Protein AF-A0A2V5NQI2-F1 (afdb_monomer_lite)

Radius of gyration: 38.31 Å; chains: 1; bounding box: 82×38×128 Å

pLDDT: mean 91.46, std 10.74, range [43.91, 98.38]

Sequence (220 aa):
MGDFNTAIGDEAGNTITTGTNNICIGTSAGSGIVDGADIIAIGSAATGVFANVGPTTFIGGINEPTGDPGSTVAVLIDSNNNLGTSVSSRRFKHDIKPMDKSSGALLSLKPVSFKYNHDVKGSTQYGLVAEEVAQVDPHLVVYRDGQPFTVKYDQVNVMLLNEFLKEHKKVEEQQASISQLKGEMQTMVAQLKEQAAQIQKVSAKIQVNKHAPQVVVNKP

Foldseek 3Di:
DAEQEAAAEDCFCVQADHEHNEYAAYHCWLCQEHHAYCDYTHNHNCHDPCSRPPPYYHHPCPPPDDDDPVDDFDWDADLVRDTDGDDDDPVVDDPDDDCPCVLVLLVVFDKDWAFDPPPPVRDIDIDGDQVSSCVSPVVQFDDDPNHGDDGVVVVNVVSVVSVVVVVVVVVVVVVVVVVVVVVVVVVVVVVVVVVVVVVVVVVVVVVVVVPDDPPDDDDD

Secondary structure (DSSP, 8-state):
--TT-EEESTTTTTT-SS-BS-EEESTTTTTT-SS-BSEEEESS---STTTT-SSEEEETTSSSSPP-TTT---EEE-TTS-EEE---SGGG--S----GGGGGGGGG---EEE--TT-TT---EEE--HHHHHHH-GGGEEEETTEEEEE-HHHHHHHHHHHHHHHHHHHHHHHHHHHHHHHHHHHHHHHHHHHHHHHHHHHHHHHHHHHS--------

Structure (mmCIF, N/CA/C/O backbone):
data_AF-A0A2V5NQI2-F1
#
_entry.id   AF-A0A2V5NQI2-F1
#
loop_
_atom_site.group_PDB
_atom_site.id
_atom_site.type_symbol
_atom_site.label_atom_id
_atom_site.label_alt_id
_atom_site.label_comp_id
_atom_site.label_asym_id
_atom_site.label_entity_id
_atom_site.label_seq_id
_atom_site.pdbx_PDB_ins_code
_atom_site.Cartn_x
_atom_site.Cartn_y
_atom_site.Cartn_z
_atom_site.occupancy
_atom_site.B_iso_or_equiv
_atom_site.auth_seq_id
_atom_site.auth_comp_id
_atom_site.auth_asym_id
_atom_site.auth_atom_id
_atom_site.pdbx_PDB_model_num
ATOM 1 N N . MET A 1 1 ? 27.685 -0.395 -30.005 1.00 61.94 1 MET A N 1
ATOM 2 C CA . MET A 1 1 ? 26.234 -0.297 -29.802 1.00 61.94 1 MET A CA 1
ATOM 3 C C . MET A 1 1 ? 25.718 -1.712 -29.899 1.00 61.94 1 MET A C 1
ATOM 5 O O . MET A 1 1 ? 26.000 -2.351 -30.907 1.00 61.94 1 MET A O 1
ATOM 9 N N . GLY A 1 2 ? 25.115 -2.233 -28.830 1.00 75.94 2 GLY A N 1
ATOM 10 C CA . GLY A 1 2 ? 24.524 -3.568 -28.858 1.00 75.94 2 GLY A CA 1
ATOM 11 C C . GLY A 1 2 ? 23.303 -3.617 -29.777 1.00 75.94 2 GLY A C 1
ATOM 12 O O . GLY A 1 2 ? 22.912 -2.610 -30.379 1.00 75.94 2 GLY A O 1
ATOM 13 N N . ASP A 1 3 ? 22.706 -4.794 -29.892 1.00 89.50 3 ASP A N 1
ATOM 14 C CA . ASP A 1 3 ? 21.659 -5.058 -30.874 1.00 89.50 3 ASP A CA 1
ATOM 15 C C . ASP A 1 3 ? 20.271 -4.569 -30.419 1.00 89.50 3 ASP A C 1
ATOM 17 O O . ASP A 1 3 ? 19.979 -4.447 -29.228 1.00 89.50 3 ASP A O 1
ATOM 21 N N . PHE A 1 4 ? 19.398 -4.299 -31.395 1.00 94.81 4 PHE A N 1
ATOM 22 C CA . PHE A 1 4 ? 17.968 -4.001 -31.199 1.00 94.81 4 PHE A CA 1
ATOM 23 C C . PHE A 1 4 ? 17.638 -2.756 -30.356 1.00 94.81 4 PHE A C 1
ATOM 25 O O . PHE A 1 4 ? 16.537 -2.632 -29.824 1.00 94.81 4 PHE A O 1
ATOM 32 N N . ASN A 1 5 ? 18.557 -1.797 -30.267 1.00 96.00 5 ASN A N 1
ATOM 33 C CA . ASN A 1 5 ? 18.284 -0.512 -29.631 1.00 96.00 5 ASN A CA 1
ATOM 34 C C . ASN A 1 5 ? 17.573 0.447 -30.600 1.00 96.00 5 ASN A C 1
ATOM 36 O O . ASN A 1 5 ? 17.954 0.572 -31.764 1.00 96.00 5 ASN A O 1
ATOM 40 N N . THR A 1 6 ? 16.577 1.175 -30.104 1.00 97.31 6 THR A N 1
ATOM 41 C CA . THR A 1 6 ? 15.934 2.292 -30.804 1.00 97.31 6 THR A CA 1
ATOM 42 C C . THR A 1 6 ? 16.406 3.595 -30.179 1.00 97.31 6 THR A C 1
ATOM 44 O O . THR A 1 6 ? 16.157 3.824 -29.001 1.00 97.31 6 THR A O 1
ATOM 47 N N . ALA A 1 7 ? 17.060 4.460 -30.953 1.00 96.81 7 ALA A N 1
ATOM 48 C CA . ALA A 1 7 ? 17.537 5.761 -30.489 1.00 96.81 7 ALA A CA 1
ATOM 49 C C . ALA A 1 7 ? 17.062 6.876 -31.428 1.00 96.81 7 ALA A C 1
ATOM 51 O O . ALA A 1 7 ? 17.359 6.857 -32.622 1.00 96.81 7 ALA A O 1
ATOM 52 N N . ILE A 1 8 ? 16.299 7.833 -30.897 1.00 97.81 8 ILE A N 1
ATOM 53 C CA . ILE A 1 8 ? 15.709 8.940 -31.656 1.00 97.81 8 ILE A CA 1
ATOM 54 C C . ILE A 1 8 ? 15.942 10.247 -30.897 1.00 97.81 8 ILE A C 1
ATOM 56 O O . ILE A 1 8 ? 15.324 10.480 -29.863 1.00 97.81 8 ILE A O 1
ATOM 60 N N . GLY A 1 9 ? 16.788 11.122 -31.436 1.00 97.25 9 GLY A N 1
ATOM 61 C CA . GLY A 1 9 ? 17.126 12.419 -30.845 1.00 97.25 9 GLY A CA 1
ATOM 62 C C . GLY A 1 9 ? 18.622 12.701 -30.922 1.00 97.25 9 GLY A C 1
ATOM 63 O O . GLY A 1 9 ? 19.416 11.797 -31.176 1.00 97.25 9 GLY A O 1
ATOM 64 N N . ASP A 1 10 ? 19.001 13.960 -30.712 1.00 96.88 10 ASP A N 1
ATOM 65 C CA . ASP A 1 10 ? 20.412 14.332 -30.590 1.00 96.88 10 ASP A CA 1
ATOM 66 C C . ASP A 1 10 ? 21.028 13.623 -29.376 1.00 96.88 10 ASP A C 1
ATOM 68 O O . ASP A 1 10 ? 20.425 13.613 -28.304 1.00 96.88 10 ASP A O 1
ATOM 72 N N . GLU A 1 11 ? 22.175 12.970 -29.560 1.00 95.81 11 GLU A N 1
ATOM 73 C CA . GLU A 1 11 ? 22.870 12.168 -28.535 1.00 95.81 11 GLU A CA 1
ATOM 74 C C . GLU A 1 11 ? 22.064 11.025 -27.874 1.00 95.81 11 GLU A C 1
ATOM 76 O O . GLU A 1 11 ? 22.519 10.439 -26.890 1.00 95.81 11 GLU A O 1
ATOM 81 N N . ALA A 1 12 ? 20.888 10.655 -28.391 1.00 97.50 12 ALA A N 1
ATOM 82 C CA . ALA A 1 12 ? 20.087 9.579 -27.805 1.00 97.50 12 ALA A CA 1
ATOM 83 C C . ALA A 1 12 ? 20.846 8.237 -27.841 1.00 97.50 12 ALA A C 1
ATOM 85 O O . ALA A 1 12 ? 21.322 7.808 -28.892 1.00 97.50 12 ALA A O 1
ATOM 86 N N . GLY A 1 13 ? 20.955 7.565 -26.691 1.00 94.75 13 GLY A N 1
ATOM 87 C CA . GLY A 1 13 ? 21.607 6.257 -26.553 1.00 94.75 13 GLY A CA 1
ATOM 88 C C . GLY A 1 13 ? 23.093 6.217 -26.936 1.00 94.75 13 GLY A C 1
ATOM 89 O O . GLY A 1 13 ? 23.627 5.128 -27.147 1.00 94.75 13 GLY A O 1
ATOM 90 N N . ASN A 1 14 ? 23.773 7.365 -27.035 1.00 94.69 14 ASN A N 1
ATOM 91 C CA . ASN A 1 14 ? 25.164 7.458 -27.497 1.00 94.69 14 ASN A CA 1
ATOM 92 C C . ASN A 1 14 ? 26.176 6.702 -26.612 1.00 94.69 14 ASN A C 1
ATOM 94 O O . ASN A 1 14 ? 27.251 6.332 -27.084 1.00 94.69 14 ASN A O 1
ATOM 98 N N . THR A 1 15 ? 25.832 6.446 -25.351 1.00 95.12 15 THR A N 1
ATOM 99 C CA . THR A 1 15 ? 26.645 5.708 -24.377 1.00 95.12 15 THR A CA 1
ATOM 100 C C . THR A 1 15 ? 26.439 4.195 -24.411 1.00 95.12 15 THR A C 1
ATOM 102 O O . THR A 1 15 ? 27.210 3.470 -23.780 1.00 95.12 15 THR A O 1
ATOM 105 N N . ILE A 1 16 ? 25.443 3.691 -25.148 1.00 95.25 16 ILE A N 1
ATOM 106 C CA . ILE A 1 16 ? 25.132 2.260 -25.187 1.00 95.25 16 ILE A CA 1
ATOM 107 C C . ILE A 1 16 ? 26.230 1.521 -25.958 1.00 95.25 16 ILE A C 1
ATOM 109 O O . ILE A 1 16 ? 26.352 1.606 -27.186 1.00 95.25 16 ILE A O 1
ATOM 113 N N . THR A 1 17 ? 27.029 0.741 -25.234 1.00 93.94 17 THR A N 1
ATOM 114 C CA . THR A 1 17 ? 28.143 -0.024 -25.806 1.00 93.94 17 THR A CA 1
ATOM 115 C C . THR A 1 17 ? 27.708 -1.443 -26.144 1.00 93.94 17 THR A C 1
ATOM 117 O O . THR A 1 17 ? 27.745 -1.804 -27.325 1.00 93.94 17 THR A O 1
ATOM 120 N N . THR A 1 18 ? 27.234 -2.190 -25.143 1.00 93.94 18 THR A N 1
ATOM 121 C CA . THR A 1 18 ? 26.804 -3.597 -25.234 1.00 93.94 18 THR A CA 1
ATOM 122 C C . THR A 1 18 ? 25.334 -3.818 -24.879 1.00 93.94 18 THR A C 1
ATOM 124 O O . THR A 1 18 ? 24.840 -4.923 -25.078 1.00 93.94 18 THR A O 1
ATOM 127 N N . GLY A 1 19 ? 24.634 -2.797 -24.371 1.00 93.88 19 GLY A N 1
ATOM 128 C CA . GLY A 1 19 ? 23.217 -2.895 -24.017 1.00 93.88 19 GLY A CA 1
ATOM 129 C C . GLY A 1 19 ? 22.321 -3.246 -25.208 1.00 93.88 19 GLY A C 1
ATOM 130 O O . GLY A 1 19 ? 22.653 -2.921 -26.351 1.00 93.88 19 GLY A O 1
ATOM 131 N N . THR A 1 20 ? 21.188 -3.901 -24.952 1.00 96.06 20 THR A N 1
ATOM 132 C CA . THR A 1 20 ? 20.281 -4.420 -25.996 1.00 96.06 20 THR A CA 1
ATOM 133 C C . THR A 1 20 ? 18.820 -4.072 -25.722 1.00 96.06 20 THR A C 1
ATOM 135 O O . THR A 1 20 ? 18.446 -3.830 -24.579 1.00 96.06 20 THR A O 1
ATOM 138 N N . ASN A 1 21 ? 17.978 -4.043 -26.760 1.00 96.88 21 ASN A N 1
ATOM 139 C CA . ASN A 1 21 ? 16.529 -3.790 -26.642 1.00 96.88 21 ASN A CA 1
ATOM 140 C C . ASN A 1 21 ? 16.139 -2.475 -25.930 1.00 96.88 21 ASN A C 1
ATOM 142 O O . ASN A 1 21 ? 15.031 -2.356 -25.404 1.00 96.88 21 ASN A O 1
ATOM 146 N N . ASN A 1 22 ? 17.021 -1.475 -25.883 1.00 97.62 22 ASN A N 1
ATOM 147 C CA . ASN A 1 22 ? 16.709 -0.209 -25.224 1.00 97.62 22 ASN A CA 1
ATOM 148 C C . ASN A 1 22 ? 15.954 0.733 -26.168 1.00 97.62 22 ASN A C 1
ATOM 150 O O . ASN A 1 22 ? 16.205 0.759 -27.374 1.00 97.62 22 ASN A O 1
ATOM 154 N N . ILE A 1 23 ? 15.059 1.550 -25.619 1.00 98.06 23 ILE A N 1
ATOM 155 C CA . ILE A 1 23 ? 14.313 2.574 -26.355 1.00 98.06 23 ILE A CA 1
ATOM 156 C C . ILE A 1 23 ? 14.664 3.941 -25.771 1.00 98.06 23 ILE A C 1
ATOM 158 O O . ILE A 1 23 ? 14.229 4.269 -24.675 1.00 98.06 23 ILE A O 1
ATOM 162 N N . CYS A 1 24 ? 15.409 4.753 -26.514 1.00 97.94 24 CYS A N 1
ATOM 163 C CA . CYS A 1 24 ? 15.855 6.091 -26.134 1.00 97.94 24 CYS A CA 1
ATOM 164 C C . CYS A 1 24 ? 15.221 7.139 -27.057 1.00 97.94 24 CYS A C 1
ATOM 166 O O . CYS A 1 24 ? 15.530 7.183 -28.247 1.00 97.94 24 CYS A O 1
ATOM 168 N N . ILE A 1 25 ? 14.339 7.991 -26.535 1.00 98.25 25 ILE A N 1
ATOM 169 C CA . ILE A 1 25 ? 13.618 9.002 -27.326 1.00 98.25 25 ILE A CA 1
ATOM 170 C C . ILE A 1 25 ? 13.770 10.381 -26.678 1.00 98.25 25 ILE A C 1
ATOM 172 O O . ILE A 1 25 ? 13.309 10.589 -25.561 1.00 98.25 25 ILE A O 1
ATOM 176 N N . GLY A 1 26 ? 14.367 11.337 -27.390 1.00 97.75 26 GLY A N 1
ATOM 177 C CA . GLY A 1 26 ? 14.619 12.714 -26.950 1.00 97.75 26 GLY A CA 1
ATOM 178 C C . GLY A 1 26 ? 16.108 13.073 -26.898 1.00 97.75 26 GLY A C 1
ATOM 179 O O . GLY A 1 26 ? 16.971 12.204 -27.010 1.00 97.75 26 GLY A O 1
ATOM 180 N N . THR A 1 27 ? 16.413 14.362 -26.725 1.00 96.62 27 THR A N 1
ATOM 181 C CA . THR A 1 27 ? 17.797 14.854 -26.592 1.00 96.62 27 THR A CA 1
ATOM 182 C C . THR A 1 27 ? 18.485 14.228 -25.380 1.00 96.62 27 THR A C 1
ATOM 184 O O . THR A 1 27 ? 17.944 14.265 -24.274 1.00 96.62 27 THR A O 1
ATOM 187 N N . SER A 1 28 ? 19.657 13.631 -25.607 1.00 96.38 28 SER A N 1
ATOM 188 C CA . SER A 1 28 ? 20.481 12.917 -24.622 1.00 96.38 28 SER A CA 1
ATOM 189 C C . SER A 1 28 ? 19.733 11.810 -23.858 1.00 96.38 28 SER A C 1
ATOM 191 O O . SER A 1 28 ? 20.146 11.412 -22.761 1.00 96.38 28 SER A O 1
ATOM 193 N N . ALA A 1 29 ? 18.621 11.304 -24.412 1.00 97.62 29 ALA A N 1
ATOM 194 C CA . ALA A 1 29 ? 17.827 10.266 -23.770 1.00 97.62 29 ALA A CA 1
ATOM 195 C C . ALA A 1 29 ? 18.634 8.967 -23.655 1.00 97.62 29 ALA A C 1
ATOM 197 O O . ALA A 1 29 ? 19.275 8.537 -24.613 1.00 97.62 29 ALA A O 1
ATOM 198 N N . GLY A 1 30 ? 18.610 8.344 -22.477 1.00 96.56 30 GLY A N 1
ATOM 199 C CA . GLY A 1 30 ? 19.357 7.114 -22.212 1.00 96.56 30 GLY A CA 1
ATOM 200 C C . GLY A 1 30 ? 20.883 7.259 -22.152 1.00 96.56 30 GLY A C 1
ATOM 201 O O . GLY A 1 30 ? 21.570 6.246 -22.220 1.00 96.56 30 GLY A O 1
ATOM 202 N N . SER A 1 31 ? 21.428 8.472 -22.005 1.00 96.00 31 SER A N 1
ATOM 203 C CA . SER A 1 31 ? 22.880 8.714 -21.853 1.00 96.00 31 SER A CA 1
ATOM 204 C C . SER A 1 31 ? 23.499 8.137 -20.565 1.00 96.00 31 SER A C 1
ATOM 206 O O . SER A 1 31 ? 24.717 8.115 -20.408 1.00 96.00 31 SER A O 1
ATOM 208 N N . GLY A 1 32 ? 22.686 7.665 -19.617 1.00 95.19 32 GLY A N 1
ATOM 209 C CA . GLY A 1 32 ? 23.133 6.891 -18.455 1.00 95.19 32 GLY A CA 1
ATOM 210 C C . GLY A 1 32 ? 23.242 5.380 -18.702 1.00 95.19 32 GLY A C 1
ATOM 211 O O . GLY A 1 32 ? 23.800 4.667 -17.863 1.00 95.19 32 GLY A O 1
ATOM 212 N N . ILE A 1 33 ? 22.725 4.885 -19.832 1.00 95.94 33 ILE A N 1
ATOM 213 C CA . ILE A 1 33 ? 22.691 3.460 -20.180 1.00 95.94 33 ILE A CA 1
ATOM 214 C C . ILE A 1 33 ? 23.984 3.099 -20.920 1.00 95.94 33 ILE A C 1
ATOM 216 O O . ILE A 1 33 ? 24.354 3.749 -21.897 1.00 95.94 33 ILE A O 1
ATOM 220 N N . VAL A 1 34 ? 24.667 2.046 -20.477 1.00 95.06 34 VAL A N 1
ATOM 221 C CA . VAL A 1 34 ? 25.935 1.554 -21.035 1.00 95.06 34 VAL A CA 1
ATOM 222 C C . VAL A 1 34 ? 25.786 0.111 -21.513 1.00 95.06 34 VAL A C 1
ATOM 224 O O . VAL A 1 34 ? 25.969 -0.171 -22.701 1.00 95.06 34 VAL A O 1
ATOM 227 N N . ASP A 1 35 ? 25.436 -0.794 -20.603 1.00 94.31 35 ASP A N 1
ATOM 228 C CA . ASP A 1 35 ? 25.333 -2.241 -20.821 1.00 94.31 35 ASP A CA 1
ATOM 229 C C . ASP A 1 35 ? 23.962 -2.824 -20.432 1.00 94.31 35 ASP A C 1
ATOM 231 O O . ASP A 1 35 ? 23.714 -4.006 -20.667 1.00 94.31 35 ASP A O 1
ATOM 235 N N . GLY A 1 36 ? 23.052 -1.994 -19.908 1.00 93.56 36 GLY A N 1
ATOM 236 C CA . GLY A 1 36 ? 21.681 -2.379 -19.572 1.00 93.56 36 GLY A CA 1
ATOM 237 C C . GLY A 1 36 ? 20.853 -2.863 -20.770 1.00 93.56 36 GLY A C 1
ATOM 238 O O . GLY A 1 36 ? 21.106 -2.502 -21.924 1.00 93.56 36 GLY A O 1
ATOM 239 N N . ALA A 1 37 ? 19.838 -3.678 -20.481 1.00 95.62 37 ALA A N 1
ATOM 240 C CA . ALA A 1 37 ? 18.916 -4.221 -21.475 1.00 95.62 37 ALA A CA 1
ATOM 241 C C . ALA A 1 37 ? 17.455 -3.921 -21.126 1.00 95.62 37 ALA A C 1
ATOM 243 O O . ALA A 1 37 ? 17.136 -3.768 -19.953 1.00 95.62 37 ALA A O 1
ATOM 244 N N . ASP A 1 38 ? 16.573 -3.860 -22.124 1.00 97.06 38 ASP A N 1
ATOM 245 C CA . ASP A 1 38 ? 15.124 -3.653 -21.948 1.00 97.06 38 ASP A CA 1
ATOM 246 C C . ASP A 1 38 ? 14.764 -2.365 -21.163 1.00 97.06 38 ASP A C 1
ATOM 248 O O . ASP A 1 38 ? 13.806 -2.325 -20.382 1.00 97.06 38 ASP A O 1
ATOM 252 N N . ILE A 1 39 ? 15.547 -1.293 -21.343 1.00 97.38 39 ILE A N 1
ATOM 253 C CA . ILE A 1 39 ? 15.314 0.008 -20.701 1.00 97.38 39 ILE A CA 1
ATOM 254 C C . ILE A 1 39 ? 14.611 0.959 -21.667 1.00 97.38 39 ILE A C 1
ATOM 256 O O . ILE A 1 39 ? 15.047 1.173 -22.798 1.00 97.38 39 ILE A O 1
ATOM 260 N N . ILE A 1 40 ? 13.542 1.594 -21.192 1.00 97.81 40 ILE A N 1
ATOM 261 C CA . ILE A 1 40 ? 12.826 2.645 -21.918 1.00 97.81 40 ILE A CA 1
ATOM 262 C C . ILE A 1 40 ? 13.178 3.990 -21.285 1.00 97.81 40 ILE A C 1
ATOM 264 O O . ILE A 1 40 ? 12.922 4.208 -20.106 1.00 97.81 40 ILE A O 1
ATOM 268 N N . ALA A 1 41 ? 13.742 4.908 -22.060 1.00 97.62 41 ALA A N 1
ATOM 269 C CA . ALA A 1 41 ? 14.114 6.255 -21.658 1.00 97.62 41 ALA A CA 1
ATOM 270 C C . ALA A 1 41 ? 13.490 7.279 -22.618 1.00 97.62 41 ALA A C 1
ATOM 272 O O . ALA A 1 41 ? 13.938 7.452 -23.751 1.00 97.62 41 ALA A O 1
ATOM 273 N N . ILE A 1 42 ? 12.451 7.979 -22.164 1.00 97.38 42 ILE A N 1
ATOM 274 C CA . ILE A 1 42 ? 11.740 8.996 -22.951 1.00 97.38 42 ILE A CA 1
ATOM 275 C C . ILE A 1 42 ? 11.943 10.355 -22.290 1.00 97.38 42 ILE A C 1
ATOM 277 O O . ILE A 1 42 ? 11.519 10.566 -21.156 1.00 97.38 42 ILE A O 1
ATOM 281 N N . GLY A 1 43 ? 12.614 11.277 -22.979 1.00 96.00 43 GLY A N 1
ATOM 282 C CA . GLY A 1 43 ? 12.929 12.614 -22.470 1.00 96.00 43 GLY A CA 1
ATOM 283 C C . GLY A 1 43 ? 13.747 12.596 -21.175 1.00 96.00 43 GLY A C 1
ATOM 284 O O . GLY A 1 43 ? 13.684 13.540 -20.395 1.00 96.00 43 GLY A O 1
ATOM 285 N N . SER A 1 44 ? 14.461 11.501 -20.906 1.00 95.75 44 SER A N 1
ATOM 286 C CA . SER A 1 44 ? 15.220 11.283 -19.678 1.00 95.75 44 SER A CA 1
ATOM 287 C C . SER A 1 44 ? 16.582 10.692 -20.002 1.00 95.75 44 SER A C 1
ATOM 289 O O . SER A 1 44 ? 16.682 9.749 -20.785 1.00 95.75 44 SER A O 1
ATOM 291 N N . ALA A 1 45 ? 17.624 11.195 -19.343 1.00 95.12 45 ALA A N 1
ATOM 292 C CA . ALA A 1 45 ? 18.968 10.637 -19.432 1.00 95.12 45 ALA A CA 1
ATOM 293 C C . ALA A 1 45 ? 19.074 9.220 -18.829 1.00 95.12 45 ALA A C 1
ATOM 295 O O . ALA A 1 45 ? 20.060 8.542 -19.086 1.00 95.12 45 ALA A O 1
ATOM 296 N N . ALA A 1 46 ? 18.067 8.761 -18.065 1.00 94.12 46 ALA A N 1
ATOM 297 C CA . ALA A 1 46 ? 18.054 7.460 -17.386 1.00 94.12 46 ALA A CA 1
ATOM 298 C C . ALA A 1 46 ? 19.316 7.234 -16.532 1.00 94.12 46 ALA A C 1
ATOM 300 O O . ALA A 1 46 ? 20.079 6.304 -16.757 1.00 94.12 46 ALA A O 1
ATOM 301 N N . THR A 1 47 ? 19.563 8.128 -15.573 1.00 91.25 47 THR A N 1
ATOM 302 C CA . THR A 1 47 ? 20.736 8.091 -14.686 1.00 91.25 47 THR A CA 1
ATOM 303 C C . THR A 1 47 ? 20.415 7.465 -13.323 1.00 91.25 47 THR A C 1
ATOM 305 O O . THR A 1 47 ? 19.257 7.248 -12.962 1.00 91.25 47 THR A O 1
ATOM 308 N N . GLY A 1 48 ? 21.455 7.184 -12.534 1.00 86.94 48 GLY A N 1
ATOM 309 C CA . GLY A 1 48 ? 21.331 6.652 -11.175 1.00 86.94 48 GLY A CA 1
ATOM 310 C C . GLY A 1 48 ? 21.429 5.129 -11.099 1.00 86.94 48 GLY A C 1
ATOM 311 O O . GLY A 1 48 ? 21.839 4.464 -12.046 1.00 86.94 48 GLY A O 1
ATOM 312 N N . VAL A 1 49 ? 21.072 4.565 -9.943 1.00 85.50 49 VAL A N 1
ATOM 313 C CA . VAL A 1 49 ? 21.320 3.143 -9.620 1.00 85.50 49 VAL A CA 1
ATOM 314 C C . VAL A 1 49 ? 20.547 2.151 -10.495 1.00 85.50 49 VAL A C 1
ATOM 316 O O . VAL A 1 49 ? 20.905 0.981 -10.540 1.00 85.50 49 VAL A O 1
ATOM 319 N N . PHE A 1 50 ? 19.521 2.615 -11.213 1.00 86.75 50 PHE A N 1
ATOM 320 C CA . PHE A 1 50 ? 18.711 1.795 -12.118 1.00 86.75 50 PHE A CA 1
ATOM 321 C C . PHE A 1 50 ? 19.032 2.018 -13.604 1.00 86.75 50 PHE A C 1
ATOM 323 O O . PHE A 1 50 ? 18.421 1.385 -14.456 1.00 86.75 50 PHE A O 1
ATOM 330 N N . ALA A 1 51 ? 19.997 2.887 -13.931 1.00 89.38 51 ALA A N 1
ATOM 331 C CA . ALA A 1 51 ? 20.364 3.238 -15.308 1.00 89.38 51 ALA A CA 1
ATOM 332 C C . ALA A 1 51 ? 20.789 2.041 -16.175 1.00 89.38 51 ALA A C 1
ATOM 334 O O . ALA A 1 51 ? 20.673 2.086 -17.391 1.00 89.38 51 ALA A O 1
ATOM 335 N N . ASN A 1 52 ? 21.284 0.972 -15.547 1.00 92.00 52 ASN A N 1
ATOM 336 C CA . ASN A 1 52 ? 21.711 -0.261 -16.214 1.00 92.00 52 ASN A CA 1
ATOM 337 C C . ASN A 1 52 ? 20.998 -1.496 -15.642 1.00 92.00 52 ASN A C 1
ATOM 339 O O . ASN A 1 52 ? 21.487 -2.615 -15.752 1.00 92.00 52 ASN A O 1
ATOM 343 N N . VAL A 1 53 ? 19.843 -1.297 -15.000 1.00 90.94 53 VAL A N 1
ATOM 344 C CA . VAL A 1 53 ? 19.048 -2.372 -14.398 1.00 90.94 53 VAL A CA 1
ATOM 345 C C . VAL A 1 53 ? 17.723 -2.448 -15.136 1.00 90.94 53 VAL A C 1
ATOM 347 O O . VAL A 1 53 ? 16.824 -1.646 -14.898 1.00 90.94 53 VAL A O 1
ATOM 350 N N . GLY A 1 54 ? 17.618 -3.396 -16.058 1.00 89.00 54 GLY A N 1
ATOM 351 C CA . GLY A 1 54 ? 16.395 -3.657 -16.805 1.00 89.00 54 GLY A CA 1
ATOM 352 C C . GLY A 1 54 ? 15.564 -4.814 -16.250 1.00 89.00 54 GLY A C 1
ATOM 353 O O . GLY A 1 54 ? 16.105 -5.656 -15.528 1.00 89.00 54 GLY A O 1
ATOM 354 N N . PRO A 1 55 ? 14.270 -4.891 -16.605 1.00 94.19 55 PRO A N 1
ATOM 355 C CA . PRO A 1 55 ? 13.512 -3.893 -17.365 1.00 94.19 55 PRO A CA 1
ATOM 356 C C . PRO A 1 55 ? 13.124 -2.685 -16.491 1.00 94.19 55 PRO A C 1
ATOM 358 O O . PRO A 1 55 ? 12.562 -2.853 -15.409 1.00 94.19 55 PRO A O 1
ATOM 361 N N . THR A 1 56 ? 13.381 -1.462 -16.970 1.00 94.38 56 THR A N 1
ATOM 362 C CA . THR A 1 56 ? 13.032 -0.208 -16.267 1.00 94.38 56 THR A CA 1
ATOM 363 C C . THR A 1 56 ? 12.545 0.846 -17.259 1.00 94.38 56 THR A C 1
ATOM 365 O O . THR A 1 56 ? 12.991 0.898 -18.402 1.00 94.38 56 THR A O 1
ATOM 368 N N . THR A 1 57 ? 11.619 1.708 -16.832 1.00 95.50 57 THR A N 1
ATOM 369 C CA . THR A 1 57 ? 11.104 2.819 -17.643 1.00 95.50 57 THR A CA 1
ATOM 370 C C . THR A 1 57 ? 11.352 4.161 -16.957 1.00 95.50 57 THR A C 1
ATOM 372 O O . THR A 1 57 ? 10.929 4.378 -15.823 1.00 95.50 57 THR A O 1
ATOM 375 N N . PHE A 1 58 ? 11.997 5.077 -17.673 1.00 95.75 58 PHE A N 1
ATOM 376 C CA . PHE A 1 58 ? 12.256 6.457 -17.289 1.00 95.75 58 PHE A CA 1
ATOM 377 C C . PHE A 1 58 ? 11.509 7.393 -18.236 1.00 95.75 58 PHE A C 1
ATOM 379 O O . PHE A 1 58 ? 11.752 7.392 -19.443 1.00 95.75 58 PHE A O 1
ATOM 386 N N . ILE A 1 59 ? 10.637 8.234 -17.688 1.00 94.56 59 ILE A N 1
ATOM 387 C CA . ILE A 1 59 ? 9.925 9.261 -18.453 1.00 94.56 59 ILE A CA 1
ATOM 388 C C . ILE A 1 59 ? 10.215 10.615 -17.807 1.00 94.56 59 ILE A C 1
ATOM 390 O O . ILE A 1 59 ? 9.924 10.833 -16.628 1.00 94.56 59 ILE A O 1
ATOM 394 N N . GLY A 1 60 ? 10.827 11.512 -18.579 1.00 93.00 60 GLY A N 1
ATOM 395 C CA . GLY A 1 60 ? 11.095 12.885 -18.166 1.00 93.00 60 GLY A CA 1
ATOM 396 C C . GLY A 1 60 ? 9.800 13.633 -17.849 1.00 93.00 60 GLY A C 1
ATOM 397 O O . GLY A 1 60 ? 8.790 13.456 -18.526 1.00 93.00 60 GLY A O 1
ATOM 398 N N . GLY A 1 61 ? 9.824 14.459 -16.801 1.00 89.94 61 GLY A N 1
ATOM 399 C CA . GLY A 1 61 ? 8.679 15.281 -16.390 1.00 89.94 61 GLY A CA 1
ATOM 400 C C . GLY A 1 61 ? 7.647 14.597 -15.483 1.00 89.94 61 GLY A C 1
ATOM 401 O O . GLY A 1 61 ? 6.697 15.249 -15.075 1.00 89.94 61 GLY A O 1
ATOM 402 N N . ILE A 1 62 ? 7.813 13.318 -15.112 1.00 89.56 62 ILE A N 1
ATOM 403 C CA . ILE A 1 62 ? 6.901 12.673 -14.138 1.00 89.56 62 ILE A CA 1
ATOM 404 C C . ILE A 1 62 ? 7.115 13.195 -12.708 1.00 89.56 62 ILE A C 1
ATOM 406 O O . ILE A 1 62 ? 6.173 13.237 -11.922 1.00 89.56 62 ILE A O 1
ATOM 410 N N . ASN A 1 63 ? 8.342 13.588 -12.355 1.00 81.56 63 ASN A N 1
ATOM 411 C CA . ASN A 1 63 ? 8.670 14.009 -10.990 1.00 81.56 63 ASN A CA 1
ATOM 412 C C . ASN A 1 63 ? 8.452 15.512 -10.741 1.00 81.56 63 ASN A C 1
ATOM 414 O O . ASN A 1 63 ? 8.370 15.931 -9.590 1.00 81.56 63 ASN A O 1
ATOM 418 N N . GLU A 1 64 ? 8.375 16.327 -11.798 1.00 77.56 64 GLU A N 1
ATOM 419 C CA . GLU A 1 64 ? 8.225 17.781 -11.701 1.00 77.56 64 GLU A CA 1
ATOM 420 C C . GLU A 1 64 ? 7.469 18.352 -12.915 1.00 77.56 64 GLU A C 1
ATOM 422 O O . GLU A 1 64 ? 7.710 17.905 -14.040 1.00 77.56 64 GLU A O 1
ATOM 427 N N . PRO A 1 65 ? 6.616 19.378 -12.723 1.00 82.19 65 PRO A N 1
ATOM 428 C CA . PRO A 1 65 ? 6.280 20.013 -11.445 1.00 82.19 65 PRO A CA 1
ATOM 429 C C . PRO A 1 65 ? 5.380 19.126 -10.571 1.00 82.19 65 PRO A C 1
ATOM 431 O O . PRO A 1 65 ? 4.711 18.217 -11.059 1.00 82.19 65 PRO A O 1
ATOM 434 N N . THR A 1 66 ? 5.337 19.406 -9.266 1.00 78.25 66 THR A N 1
ATOM 435 C CA . THR A 1 66 ? 4.363 18.785 -8.357 1.00 78.25 66 THR A CA 1
ATOM 436 C C . THR A 1 66 ? 2.949 19.079 -8.869 1.00 78.25 66 THR A C 1
ATOM 438 O O . THR A 1 66 ? 2.599 20.251 -9.023 1.00 78.25 66 THR A O 1
ATOM 441 N N . GLY A 1 67 ? 2.158 18.041 -9.161 1.00 81.94 67 GLY A N 1
ATOM 442 C CA . GLY A 1 67 ? 0.772 18.193 -9.623 1.00 81.94 67 GLY A CA 1
ATOM 443 C C . GLY A 1 67 ? -0.110 18.977 -8.641 1.00 81.94 67 GLY A C 1
ATOM 444 O O . GLY A 1 67 ? 0.277 19.213 -7.499 1.00 81.94 67 GLY A O 1
ATOM 445 N N . ASP A 1 68 ? -1.310 19.374 -9.078 1.00 88.50 68 ASP A N 1
ATOM 446 C CA . ASP A 1 68 ? -2.303 20.043 -8.226 1.00 88.50 68 ASP A CA 1
ATOM 447 C C . ASP A 1 68 ? -2.801 19.087 -7.118 1.00 88.50 68 ASP A C 1
ATOM 449 O O . ASP A 1 68 ? -3.514 18.116 -7.415 1.00 88.50 68 ASP A O 1
ATOM 453 N N . PRO A 1 69 ? -2.473 19.330 -5.832 1.00 85.69 69 PRO A N 1
ATOM 454 C CA . PRO A 1 69 ? -2.846 18.424 -4.749 1.00 85.69 69 PRO A CA 1
ATOM 455 C C . PRO A 1 69 ? -4.363 18.282 -4.562 1.00 85.69 69 PRO A C 1
ATOM 457 O O . PRO A 1 69 ? -4.808 17.289 -3.992 1.00 85.69 69 PRO A O 1
ATOM 460 N N . GLY A 1 70 ? -5.164 19.243 -5.041 1.00 91.06 70 GLY A N 1
ATOM 461 C CA . GLY A 1 70 ? -6.625 19.194 -4.943 1.00 91.06 70 GLY A CA 1
ATOM 462 C C . GLY A 1 70 ? -7.286 18.188 -5.891 1.00 91.06 70 GLY A C 1
ATOM 463 O O . GLY A 1 70 ? -8.440 17.817 -5.674 1.00 91.06 70 GLY A O 1
ATOM 464 N N . SER A 1 71 ? -6.573 17.739 -6.928 1.00 91.50 71 SER A N 1
ATOM 465 C CA . SER A 1 71 ? -7.119 16.888 -7.995 1.00 91.50 71 SER A CA 1
ATOM 466 C C . SER A 1 71 ? -6.248 15.678 -8.359 1.00 91.50 71 SER A C 1
ATOM 468 O O . SER A 1 71 ? -6.663 14.846 -9.168 1.00 91.50 71 SER A O 1
ATOM 470 N N . THR A 1 72 ? -5.066 15.543 -7.753 1.00 90.50 72 THR A N 1
ATOM 471 C CA . THR A 1 72 ? -4.134 14.440 -8.026 1.00 90.50 72 THR A CA 1
ATOM 472 C C . THR A 1 72 ? -4.731 13.078 -7.652 1.00 90.50 72 THR A C 1
ATOM 474 O O . THR A 1 72 ? -5.338 12.904 -6.596 1.00 90.50 72 THR A O 1
ATOM 477 N N . VAL A 1 73 ? -4.510 12.085 -8.517 1.00 90.44 73 VAL A N 1
ATOM 478 C CA . VAL A 1 73 ? -4.922 10.688 -8.327 1.00 90.44 73 VAL A CA 1
ATOM 479 C C . VAL A 1 73 ? -3.707 9.768 -8.367 1.00 90.44 73 VAL A C 1
ATOM 481 O O . VAL A 1 73 ? -2.778 9.989 -9.141 1.00 90.44 73 VAL A O 1
ATOM 484 N N . ALA A 1 74 ? -3.714 8.719 -7.543 1.00 90.62 74 ALA A N 1
ATOM 485 C CA . ALA 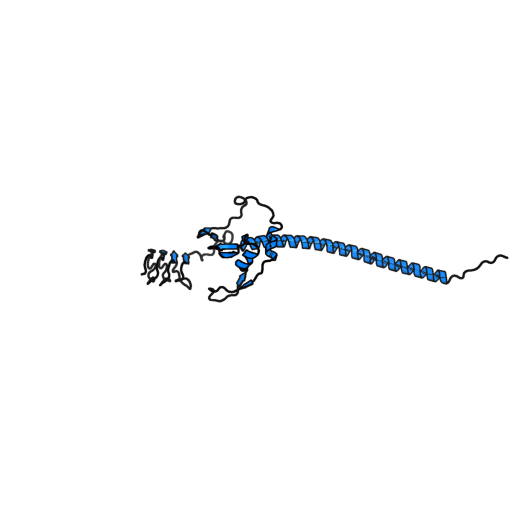A 1 74 ? -2.657 7.714 -7.557 1.00 90.62 74 ALA A CA 1
ATOM 486 C C . ALA A 1 74 ? -2.695 6.901 -8.863 1.00 90.62 74 ALA A C 1
ATOM 488 O O . ALA A 1 74 ? -3.751 6.387 -9.248 1.00 90.62 74 ALA A O 1
ATOM 489 N N . VAL A 1 75 ? -1.537 6.772 -9.516 1.00 92.25 75 VAL A N 1
ATOM 490 C CA . VAL A 1 75 ? -1.341 5.887 -10.670 1.00 92.25 75 VAL A CA 1
ATOM 491 C C . VAL A 1 75 ? -0.924 4.506 -10.170 1.00 92.25 75 VAL A C 1
ATOM 493 O O . VAL A 1 75 ? -0.033 4.381 -9.333 1.00 92.25 75 VAL A O 1
ATOM 496 N N . LEU A 1 76 ? -1.585 3.474 -10.679 1.00 92.38 76 LEU A N 1
ATOM 497 C CA . LEU A 1 76 ? -1.389 2.071 -10.325 1.00 92.38 76 LEU A CA 1
ATOM 498 C C . LEU A 1 76 ? -1.099 1.252 -11.584 1.00 92.38 76 LEU A C 1
ATOM 500 O O . LEU A 1 76 ? -1.383 1.697 -12.695 1.00 92.38 76 LEU A O 1
ATOM 504 N N . ILE A 1 77 ? -0.563 0.047 -11.394 1.00 92.44 77 ILE A N 1
ATOM 505 C CA . ILE A 1 77 ? -0.317 -0.926 -12.463 1.00 92.44 77 ILE A CA 1
ATOM 506 C C . ILE A 1 77 ? -1.162 -2.171 -12.183 1.00 92.44 77 ILE A C 1
ATOM 508 O O . ILE A 1 77 ? -1.114 -2.707 -11.072 1.00 92.44 77 ILE A O 1
ATOM 512 N N . ASP A 1 78 ? -1.944 -2.619 -13.165 1.00 88.94 78 ASP A N 1
ATOM 513 C CA . ASP A 1 78 ? -2.703 -3.871 -13.068 1.00 88.94 78 ASP A CA 1
ATOM 514 C C . ASP A 1 78 ? -1.847 -5.107 -13.423 1.00 88.94 78 ASP A C 1
ATOM 516 O O . ASP A 1 78 ? -0.683 -5.010 -13.812 1.00 88.94 78 ASP A O 1
ATOM 520 N N . SER A 1 79 ? -2.415 -6.310 -13.293 1.00 85.94 79 SER A N 1
ATOM 521 C CA . SER A 1 79 ? -1.704 -7.556 -13.620 1.00 85.94 79 SER A CA 1
ATOM 522 C C . SER A 1 79 ? -1.421 -7.748 -15.116 1.00 85.94 79 SER A C 1
ATOM 524 O O . SER A 1 79 ? -0.700 -8.674 -15.470 1.00 85.94 79 SER A O 1
ATOM 526 N N . ASN A 1 80 ? -1.969 -6.895 -15.983 1.00 87.94 80 ASN A N 1
ATOM 527 C CA . ASN A 1 80 ? -1.737 -6.892 -17.426 1.00 87.94 80 ASN A CA 1
ATOM 528 C C . ASN A 1 80 ? -0.721 -5.814 -17.847 1.00 87.94 80 ASN A C 1
ATOM 530 O O . ASN A 1 80 ? -0.575 -5.553 -19.039 1.00 87.94 80 ASN A O 1
ATOM 534 N N . ASN A 1 81 ? -0.017 -5.199 -16.888 1.00 88.69 81 ASN A N 1
ATOM 535 C CA . ASN A 1 81 ? 0.938 -4.107 -17.095 1.00 88.69 81 ASN A CA 1
ATOM 536 C C . ASN A 1 81 ? 0.309 -2.795 -17.600 1.00 88.69 81 ASN A C 1
ATOM 538 O O . ASN A 1 81 ? 1.010 -1.952 -18.159 1.00 88.69 81 ASN A O 1
ATOM 542 N N . ASN A 1 82 ? -0.992 -2.581 -17.376 1.00 92.69 82 ASN A N 1
ATOM 543 C CA . ASN A 1 82 ? -1.635 -1.315 -17.714 1.00 92.69 82 ASN A CA 1
ATOM 544 C C . ASN A 1 82 ? -1.463 -0.302 -16.583 1.00 92.69 82 ASN A C 1
ATOM 546 O O . AS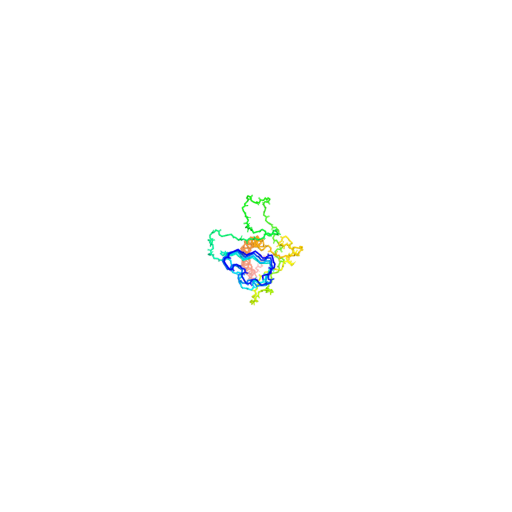N A 1 82 ? -1.834 -0.570 -15.438 1.00 92.69 82 ASN A O 1
ATOM 550 N N . LEU A 1 83 ? -0.972 0.891 -16.926 1.00 94.56 83 LEU A N 1
ATOM 551 C CA . LEU A 1 83 ? -1.028 2.059 -16.050 1.00 94.56 83 LEU A CA 1
ATOM 552 C C . LEU A 1 83 ? -2.456 2.610 -16.008 1.00 94.56 83 LEU A C 1
ATOM 554 O O . LEU A 1 83 ? -3.086 2.818 -17.046 1.00 94.56 83 LEU A O 1
ATOM 558 N N . GLY A 1 84 ? -2.960 2.887 -14.811 1.00 93.69 84 GLY A N 1
ATOM 559 C CA . GLY A 1 84 ? -4.313 3.398 -14.624 1.00 93.69 84 GLY A CA 1
ATOM 560 C C . GLY A 1 84 ? -4.531 4.027 -13.257 1.00 93.69 84 GLY A C 1
ATOM 561 O O . GLY A 1 84 ? -3.595 4.236 -12.492 1.00 93.69 84 GLY A O 1
ATOM 562 N N . THR A 1 85 ? -5.785 4.340 -12.948 1.00 94.25 85 THR A N 1
ATOM 563 C CA . THR A 1 85 ? -6.193 4.936 -11.671 1.00 94.25 85 THR A CA 1
ATOM 564 C C . THR A 1 85 ? -7.332 4.131 -11.053 1.00 94.25 85 THR A C 1
ATOM 566 O O . THR A 1 85 ? -8.098 3.460 -11.748 1.00 94.25 85 THR A O 1
ATOM 569 N N . SER A 1 86 ? -7.456 4.193 -9.729 1.00 90.19 86 SER A N 1
ATOM 570 C CA . SER A 1 86 ? -8.553 3.539 -9.011 1.00 90.19 86 SER A CA 1
ATOM 571 C C . SER A 1 86 ? -9.831 4.375 -9.051 1.00 90.19 86 SER A C 1
ATOM 573 O O . SER A 1 86 ? -9.822 5.570 -8.759 1.00 90.19 86 SER A O 1
ATOM 575 N N . VAL A 1 87 ? -10.965 3.729 -9.336 1.00 92.88 87 VAL A N 1
ATOM 576 C CA . VAL A 1 87 ? -12.293 4.361 -9.342 1.00 92.88 87 VAL A CA 1
ATOM 577 C C . VAL A 1 87 ? -13.141 3.890 -8.159 1.00 92.88 87 VAL A C 1
ATOM 579 O O . VAL A 1 87 ? -13.142 2.716 -7.799 1.00 92.88 87 VAL A O 1
ATOM 582 N N . SER A 1 88 ? -13.902 4.799 -7.541 1.00 94.19 88 SER A N 1
ATOM 583 C CA . SER A 1 88 ? -14.682 4.482 -6.330 1.00 94.19 88 SER A CA 1
ATOM 584 C C . SER A 1 88 ? -16.163 4.873 -6.390 1.00 94.19 88 SER A C 1
ATOM 586 O O . SER A 1 88 ? -16.918 4.511 -5.481 1.00 94.19 88 SER A O 1
ATOM 588 N N . SER A 1 89 ? -16.596 5.554 -7.459 1.00 97.19 89 SER A N 1
ATOM 589 C CA . SER A 1 89 ? -17.988 5.982 -7.647 1.00 97.19 89 SER A CA 1
ATOM 590 C C . SER A 1 89 ? -18.947 4.792 -7.735 1.00 97.19 89 SER A C 1
ATOM 592 O O . SER A 1 89 ? -18.624 3.767 -8.334 1.00 97.19 89 SER A O 1
ATOM 594 N N . ARG A 1 90 ? -20.166 4.959 -7.201 1.00 96.69 90 ARG A N 1
ATOM 595 C CA . ARG A 1 90 ? -21.231 3.941 -7.215 1.00 96.69 90 ARG A CA 1
ATOM 596 C C . ARG A 1 90 ? -21.500 3.375 -8.612 1.00 96.69 90 ARG A C 1
ATOM 598 O O . ARG A 1 90 ? -21.777 2.193 -8.720 1.00 96.69 90 ARG A O 1
ATOM 605 N N . ARG A 1 91 ? -21.374 4.184 -9.672 1.00 97.81 91 ARG A N 1
ATOM 606 C CA . ARG A 1 91 ? -21.607 3.741 -11.061 1.00 97.81 91 ARG A CA 1
ATOM 607 C C . ARG A 1 91 ? -20.668 2.623 -11.535 1.00 97.81 91 ARG A C 1
ATOM 609 O O . ARG A 1 91 ? -20.985 1.952 -12.503 1.00 97.81 91 ARG A O 1
ATOM 616 N N . PHE A 1 92 ? -19.522 2.452 -10.876 1.00 96.56 92 PHE A N 1
ATOM 617 C CA . PHE A 1 92 ? -18.535 1.415 -11.186 1.00 96.56 92 PHE A CA 1
ATOM 618 C C . PHE A 1 92 ? -18.642 0.200 -10.252 1.00 96.56 92 PHE A C 1
ATOM 620 O O . PHE A 1 92 ? -17.742 -0.632 -10.225 1.00 96.56 92 PHE A O 1
ATOM 627 N N . LYS A 1 93 ? -19.693 0.122 -9.426 1.00 97.00 93 LYS A N 1
ATOM 628 C CA . LYS A 1 93 ? -19.855 -0.892 -8.380 1.00 97.00 93 LYS A CA 1
ATOM 629 C C . LYS A 1 93 ? -21.253 -1.505 -8.445 1.00 97.00 93 LYS A C 1
ATOM 631 O O . LYS A 1 93 ? -22.230 -0.808 -8.702 1.00 97.00 93 LYS A O 1
ATOM 636 N N . HIS A 1 94 ? -21.346 -2.793 -8.144 1.00 97.31 94 HIS A N 1
ATOM 637 C CA . HIS A 1 94 ? -22.599 -3.531 -7.975 1.00 97.31 94 HIS A CA 1
ATOM 638 C C . HIS A 1 94 ? -22.601 -4.248 -6.614 1.00 97.31 94 HIS A C 1
ATOM 640 O O . HIS A 1 94 ? -21.580 -4.257 -5.926 1.00 97.31 94 HIS A O 1
ATOM 646 N N . ASP A 1 95 ? -23.756 -4.778 -6.195 1.00 97.19 95 ASP A N 1
ATOM 647 C CA . ASP A 1 95 ? -23.926 -5.567 -4.959 1.00 97.19 95 ASP A CA 1
ATOM 648 C C . ASP A 1 95 ? -23.328 -4.928 -3.690 1.00 97.19 95 ASP A C 1
ATOM 650 O O . ASP A 1 95 ? -22.708 -5.592 -2.858 1.00 97.19 95 ASP A O 1
ATOM 654 N N . ILE A 1 96 ? -23.513 -3.612 -3.540 1.00 97.12 96 ILE A N 1
ATOM 655 C CA . ILE A 1 96 ? -22.958 -2.832 -2.428 1.00 97.12 96 ILE A CA 1
ATOM 656 C C . ILE A 1 96 ? -23.719 -3.154 -1.137 1.00 97.12 96 ILE A C 1
ATOM 658 O O . ILE A 1 96 ? -24.899 -2.830 -1.006 1.00 97.12 96 ILE A O 1
ATOM 662 N N . LYS A 1 97 ? -23.016 -3.736 -0.165 1.00 95.94 97 LYS A N 1
ATOM 663 C CA . LYS A 1 97 ? -23.538 -4.139 1.148 1.00 95.94 97 LYS A CA 1
ATOM 664 C C . LYS A 1 97 ? -22.557 -3.771 2.270 1.00 95.94 97 LYS A C 1
ATOM 666 O O . LYS A 1 97 ? -21.367 -3.611 1.988 1.00 95.94 97 LYS A O 1
ATOM 671 N N . PRO A 1 98 ? -23.034 -3.607 3.520 1.00 95.38 98 PRO A N 1
ATOM 672 C CA . PRO A 1 98 ? -22.162 -3.430 4.677 1.00 95.38 98 PRO A CA 1
ATOM 673 C C . PRO A 1 98 ? -21.128 -4.555 4.787 1.00 95.38 98 PRO A C 1
ATOM 675 O O . PRO A 1 98 ? -21.380 -5.694 4.397 1.00 95.38 98 PRO A O 1
ATOM 678 N N . MET A 1 99 ? -19.949 -4.223 5.308 1.00 93.44 99 MET A N 1
ATOM 679 C CA . MET A 1 99 ? -18.832 -5.166 5.391 1.00 93.44 99 MET A CA 1
ATOM 680 C C . MET A 1 99 ? -18.995 -6.170 6.541 1.00 93.44 99 MET A C 1
ATOM 682 O O . MET A 1 99 ? -18.458 -7.276 6.463 1.00 93.44 99 MET A O 1
ATOM 686 N N . ASP A 1 100 ? -19.750 -5.805 7.584 1.00 90.25 100 ASP A N 1
ATOM 687 C CA . ASP A 1 100 ? -20.050 -6.627 8.759 1.00 90.25 100 ASP A CA 1
ATOM 688 C C . ASP A 1 100 ? -18.820 -7.414 9.226 1.00 90.25 100 ASP A C 1
ATOM 690 O O . ASP A 1 100 ? -17.771 -6.824 9.465 1.00 90.25 100 ASP A O 1
ATOM 694 N N . LYS A 1 101 ? -18.897 -8.742 9.347 1.00 90.69 101 LYS A N 1
ATOM 695 C CA . LYS A 1 101 ? -17.812 -9.588 9.872 1.00 90.69 101 LYS A CA 1
ATOM 696 C C . LYS A 1 101 ? -16.635 -9.792 8.907 1.00 90.69 101 LYS A C 1
ATOM 698 O O . LYS A 1 101 ? -15.631 -10.355 9.326 1.00 90.69 101 LYS A O 1
ATOM 703 N N . SER A 1 102 ? -16.724 -9.323 7.661 1.00 89.56 102 SER A N 1
ATOM 704 C CA . SER A 1 102 ? -15.715 -9.596 6.622 1.00 89.56 102 SER A CA 1
ATOM 705 C C . SER A 1 102 ? -14.347 -8.980 6.938 1.00 89.56 102 SER A C 1
ATOM 707 O O . SER A 1 102 ? -13.328 -9.519 6.533 1.00 89.56 102 SER A O 1
ATOM 709 N N . SER A 1 103 ? -14.300 -7.887 7.706 1.00 93.81 103 SER A N 1
ATOM 710 C CA . SER A 1 103 ? -13.043 -7.252 8.133 1.00 93.81 103 SER A CA 1
ATOM 711 C C . SER A 1 103 ? -12.382 -7.884 9.360 1.00 93.81 103 SER A C 1
ATOM 713 O O . SER A 1 103 ? -11.263 -7.507 9.698 1.00 93.81 103 SER A O 1
ATOM 715 N N . GLY A 1 104 ? -13.017 -8.874 9.999 1.00 92.12 104 GLY A N 1
ATOM 716 C CA . GLY A 1 104 ? -12.488 -9.490 11.221 1.00 92.12 104 GLY A CA 1
ATOM 717 C C . GLY A 1 104 ? -11.162 -10.230 11.013 1.00 92.12 104 GLY A C 1
ATOM 718 O O . GLY A 1 104 ? -10.372 -10.341 11.949 1.00 92.12 104 GLY A O 1
ATOM 719 N N . ALA A 1 105 ? -10.881 -10.673 9.781 1.00 91.56 105 ALA A N 1
ATOM 720 C CA . ALA A 1 105 ? -9.614 -11.304 9.411 1.00 91.56 105 ALA A CA 1
ATOM 721 C C . ALA A 1 105 ? -8.399 -10.404 9.706 1.00 91.56 105 ALA A C 1
ATOM 723 O O . ALA A 1 105 ? -7.335 -10.907 10.068 1.00 91.56 105 ALA A O 1
ATOM 724 N N . LEU A 1 106 ? -8.571 -9.075 9.652 1.00 94.25 106 LEU A N 1
ATOM 725 C CA . LEU A 1 106 ? -7.497 -8.124 9.941 1.00 94.25 106 LEU A CA 1
ATOM 726 C C . LEU A 1 106 ? -6.916 -8.269 11.347 1.00 94.25 106 LEU A C 1
ATOM 728 O O . LEU A 1 106 ? -5.727 -8.039 11.539 1.00 94.25 106 LEU A O 1
ATOM 732 N N . LEU A 1 107 ? -7.732 -8.672 12.323 1.00 94.50 107 LEU A N 1
ATOM 733 C CA . LEU A 1 107 ? -7.299 -8.806 13.715 1.00 94.50 107 LEU A CA 1
ATOM 734 C C . LEU A 1 107 ? -6.294 -9.953 13.914 1.00 94.50 107 LEU A C 1
ATOM 736 O O . LEU A 1 107 ? -5.654 -10.028 14.958 1.00 94.50 107 LEU A O 1
ATOM 740 N N . SER A 1 108 ? -6.156 -10.841 12.922 1.00 96.00 108 SER A N 1
ATOM 741 C CA . SER A 1 108 ? -5.173 -11.933 12.921 1.00 96.00 108 SER A CA 1
ATOM 742 C C . SER A 1 108 ? -3.885 -11.587 12.168 1.00 96.00 108 SER A C 1
ATOM 744 O O . SER A 1 108 ? -2.935 -12.370 12.202 1.00 96.00 108 SER A O 1
ATOM 746 N N . LEU A 1 109 ? -3.838 -10.436 11.486 1.00 96.56 109 LEU A N 1
ATOM 747 C CA . LEU A 1 109 ? -2.646 -9.993 10.768 1.00 96.56 109 LEU A CA 1
ATOM 748 C C . LEU A 1 109 ? -1.571 -9.504 11.740 1.00 96.56 109 LEU A C 1
ATOM 750 O O . LEU A 1 109 ? -1.865 -8.932 12.791 1.00 96.56 109 LEU A O 1
ATOM 754 N N . LYS A 1 110 ? -0.307 -9.707 11.363 1.00 96.25 110 LYS A N 1
ATOM 755 C CA . LYS A 1 110 ? 0.858 -9.359 12.180 1.00 96.25 110 LYS A CA 1
ATOM 756 C C . LYS A 1 110 ? 1.716 -8.322 11.454 1.00 96.25 110 LYS A C 1
ATOM 758 O O . LYS A 1 110 ? 2.396 -8.670 10.494 1.00 96.25 110 LYS A O 1
ATOM 763 N N . PRO A 1 111 ? 1.689 -7.049 11.883 1.00 97.25 111 PRO A N 1
ATOM 764 C CA . PRO A 1 111 ? 2.603 -6.042 11.365 1.00 97.25 111 PRO A CA 1
ATOM 765 C C . PRO A 1 111 ? 4.058 -6.400 11.680 1.00 97.25 111 PRO A C 1
ATOM 767 O O . PRO A 1 111 ? 4.367 -6.857 12.781 1.00 97.25 111 PRO A O 1
ATOM 770 N N . VAL A 1 112 ? 4.953 -6.140 10.731 1.00 98.19 112 VAL A N 1
ATOM 771 C CA . VAL A 1 112 ? 6.396 -6.381 10.851 1.00 98.19 112 VAL A CA 1
ATOM 772 C C . VAL A 1 112 ? 7.191 -5.122 10.516 1.00 98.19 112 VAL A C 1
ATOM 774 O O . VAL A 1 112 ? 6.698 -4.219 9.834 1.00 98.19 112 VAL A O 1
ATOM 777 N N . SER A 1 113 ? 8.443 -5.075 10.968 1.00 97.81 113 SER A N 1
ATOM 778 C CA . SER A 1 113 ? 9.451 -4.153 10.447 1.00 97.81 113 SER A CA 1
ATOM 779 C C . SER A 1 113 ? 10.461 -4.915 9.592 1.00 97.81 113 SER A C 1
ATOM 781 O O . SER A 1 113 ? 10.808 -6.057 9.890 1.00 97.81 113 SER A O 1
ATOM 783 N N . PHE A 1 114 ? 10.914 -4.306 8.499 1.00 96.75 114 PHE A N 1
ATOM 784 C CA . PHE A 1 114 ? 11.804 -4.955 7.535 1.00 96.75 114 PHE A CA 1
ATOM 785 C C . PHE A 1 114 ? 12.680 -3.935 6.802 1.00 96.75 114 PHE A C 1
ATOM 787 O O . PHE A 1 114 ? 12.547 -2.727 6.988 1.00 96.75 114 PHE A O 1
ATOM 794 N N . LYS A 1 115 ? 13.598 -4.422 5.967 1.00 97.19 115 LYS A N 1
ATOM 795 C CA . LYS A 1 115 ? 14.413 -3.615 5.051 1.00 97.19 115 LYS A CA 1
ATOM 796 C C . LYS A 1 115 ? 14.348 -4.247 3.667 1.00 97.19 115 LYS A C 1
ATOM 798 O O . LYS A 1 115 ? 14.364 -5.470 3.565 1.00 97.19 115 LYS A O 1
ATOM 803 N N . TYR A 1 116 ? 14.273 -3.436 2.615 1.00 94.25 116 TYR A N 1
ATOM 804 C CA . TYR A 1 116 ? 14.318 -3.958 1.250 1.00 94.25 116 TYR A CA 1
ATOM 805 C C . TYR A 1 116 ? 15.743 -4.364 0.874 1.00 94.25 116 TYR A C 1
ATOM 807 O O . TYR A 1 116 ? 16.681 -3.604 1.103 1.00 94.25 116 TYR A O 1
ATOM 815 N N . ASN A 1 117 ? 15.892 -5.516 0.216 1.00 90.81 117 ASN A N 1
ATOM 816 C CA . ASN A 1 117 ? 17.191 -5.999 -0.269 1.00 90.81 117 ASN A CA 1
ATOM 817 C C . ASN A 1 117 ? 17.864 -5.019 -1.248 1.00 90.81 117 ASN A C 1
ATOM 819 O O . ASN A 1 117 ? 19.086 -4.946 -1.297 1.00 90.81 117 ASN A O 1
ATOM 823 N N . HIS A 1 118 ? 17.066 -4.260 -2.008 1.00 84.50 118 HIS A N 1
ATOM 824 C CA . HIS A 1 118 ? 17.545 -3.289 -2.998 1.00 84.50 118 HIS A CA 1
ATOM 825 C C . HIS A 1 118 ? 17.578 -1.840 -2.482 1.00 84.50 118 HIS A C 1
ATOM 827 O O . HIS A 1 118 ? 17.903 -0.934 -3.248 1.00 84.50 118 HIS A O 1
ATOM 833 N N . ASP A 1 119 ? 17.250 -1.588 -1.209 1.00 85.62 119 ASP A N 1
ATOM 834 C CA . ASP A 1 119 ? 17.423 -0.250 -0.638 1.00 85.62 119 ASP A CA 1
ATOM 835 C C . ASP A 1 119 ? 18.889 -0.034 -0.249 1.00 85.62 119 ASP A C 1
ATOM 837 O O . ASP A 1 119 ? 19.361 -0.543 0.768 1.00 85.62 119 ASP A O 1
ATOM 841 N N . VAL A 1 120 ? 19.589 0.785 -1.036 1.00 84.50 120 VAL A N 1
ATOM 842 C CA . VAL A 1 120 ? 20.991 1.168 -0.807 1.00 84.50 120 VAL A CA 1
ATOM 843 C C . VAL A 1 120 ? 21.204 1.774 0.585 1.00 84.50 120 VAL A C 1
ATOM 845 O O . VAL A 1 120 ? 22.265 1.595 1.180 1.00 84.50 120 VAL A O 1
ATOM 848 N N . LYS A 1 121 ? 20.208 2.484 1.131 1.00 91.69 121 LYS A N 1
ATOM 849 C CA . LYS A 1 121 ? 20.306 3.106 2.460 1.00 91.69 121 LYS A CA 1
ATOM 850 C C . LYS A 1 121 ? 19.989 2.130 3.594 1.00 91.69 121 LYS A C 1
ATOM 852 O O . LYS A 1 121 ? 20.301 2.427 4.746 1.00 91.69 121 LYS A O 1
ATOM 857 N N . GLY A 1 122 ? 19.380 0.981 3.295 1.00 92.94 122 GLY A N 1
ATOM 858 C CA . GLY A 1 122 ? 18.975 -0.006 4.295 1.00 92.94 122 GLY A CA 1
ATOM 859 C C . GLY A 1 122 ? 18.019 0.570 5.344 1.00 92.94 122 GLY A C 1
ATOM 860 O O . GLY A 1 122 ? 18.184 0.315 6.544 1.00 92.94 122 GLY A O 1
ATOM 861 N N . SER A 1 123 ? 17.053 1.373 4.904 1.00 95.25 123 SER A N 1
ATOM 862 C CA . SER A 1 123 ? 16.087 2.076 5.744 1.00 95.25 123 SER A CA 1
ATOM 863 C C . SER A 1 123 ? 15.055 1.099 6.298 1.00 95.25 123 SER A C 1
ATOM 865 O O . SER A 1 123 ? 14.496 0.289 5.560 1.00 95.25 123 SER A O 1
ATOM 867 N N . THR A 1 124 ? 14.770 1.186 7.598 1.00 97.50 124 THR A N 1
ATOM 868 C CA . THR A 1 124 ? 13.706 0.381 8.212 1.00 97.50 124 THR A CA 1
ATOM 869 C C . THR A 1 124 ? 12.337 0.829 7.704 1.00 97.50 124 THR A C 1
ATOM 871 O O . THR A 1 124 ? 12.004 2.010 7.772 1.00 97.50 124 THR A O 1
ATOM 874 N N . GLN A 1 125 ? 11.550 -0.133 7.237 1.00 97.12 125 GLN A N 1
ATOM 875 C CA . GLN A 1 125 ? 10.173 0.008 6.775 1.00 97.12 125 GLN A CA 1
ATOM 876 C C . GLN A 1 125 ? 9.229 -0.796 7.673 1.00 97.12 125 GLN A C 1
ATOM 878 O O . GLN A 1 125 ? 9.669 -1.666 8.428 1.00 97.12 125 GLN A O 1
ATOM 883 N N . TYR A 1 126 ? 7.931 -0.518 7.567 1.00 97.44 126 TYR A N 1
ATOM 884 C CA . TYR A 1 126 ? 6.874 -1.201 8.313 1.00 97.44 126 TYR A CA 1
ATOM 885 C C . TYR A 1 126 ? 5.788 -1.666 7.352 1.00 97.44 126 TYR A C 1
ATOM 887 O O . TYR A 1 126 ? 5.458 -0.958 6.402 1.00 97.44 126 TYR A O 1
ATOM 895 N N . GLY A 1 127 ? 5.221 -2.842 7.597 1.00 96.75 127 GLY A N 1
ATOM 896 C CA . GLY A 1 127 ? 4.170 -3.371 6.737 1.00 96.75 127 GLY A CA 1
ATOM 897 C C . GLY A 1 127 ? 3.750 -4.782 7.107 1.00 96.75 127 GLY A C 1
ATOM 898 O O . GLY A 1 127 ? 3.832 -5.189 8.264 1.00 96.75 127 GLY A O 1
ATOM 899 N N . LEU A 1 128 ? 3.277 -5.508 6.101 1.00 97.75 128 LEU A N 1
ATOM 900 C CA . LEU A 1 128 ? 2.814 -6.886 6.179 1.00 97.75 128 LEU A CA 1
ATOM 901 C C . LEU A 1 128 ? 3.579 -7.748 5.170 1.00 97.75 128 LEU A C 1
ATOM 903 O O . LEU A 1 128 ? 3.942 -7.271 4.093 1.00 97.75 128 LEU A O 1
ATOM 907 N N . VAL A 1 129 ? 3.771 -9.023 5.505 1.00 97.88 129 VAL A N 1
ATOM 908 C CA . VAL A 1 129 ? 4.337 -10.034 4.600 1.00 97.88 129 VAL A CA 1
ATOM 909 C C . VAL A 1 129 ? 3.204 -10.642 3.771 1.00 97.88 129 VAL A C 1
ATOM 911 O O . VAL A 1 129 ? 2.224 -11.132 4.334 1.00 97.88 129 VAL A O 1
ATOM 914 N N . ALA A 1 130 ? 3.305 -10.596 2.439 1.00 97.69 130 ALA A N 1
ATOM 915 C CA . ALA A 1 130 ? 2.215 -10.997 1.544 1.00 97.69 130 ALA A CA 1
ATOM 916 C C . ALA A 1 130 ? 1.823 -12.474 1.722 1.00 97.69 130 ALA A C 1
ATOM 918 O O . ALA A 1 130 ? 0.642 -12.810 1.687 1.00 97.69 130 ALA A O 1
ATOM 919 N N . GLU A 1 131 ? 2.794 -13.344 1.977 1.00 98.06 131 GLU A N 1
ATOM 920 C CA . GLU A 1 131 ? 2.614 -14.769 2.237 1.00 98.06 131 GLU A CA 1
ATOM 921 C C . GLU A 1 131 ? 1.849 -15.022 3.541 1.00 98.06 131 GLU A C 1
ATOM 923 O O . GLU A 1 131 ? 0.964 -15.876 3.586 1.00 98.06 131 GLU A O 1
ATOM 928 N N . GLU A 1 132 ? 2.149 -14.265 4.600 1.00 97.94 132 GLU A N 1
ATOM 929 C CA . GLU A 1 132 ? 1.441 -14.371 5.880 1.00 97.94 132 GLU A CA 1
ATOM 930 C C . GLU A 1 132 ? 0.002 -13.859 5.755 1.00 97.94 132 GLU A C 1
ATOM 932 O O . GLU A 1 132 ? -0.928 -14.478 6.272 1.00 97.94 132 GLU A O 1
ATOM 937 N N . VAL A 1 133 ? -0.205 -12.765 5.013 1.00 97.69 133 VAL A N 1
ATOM 938 C CA . VAL A 1 133 ? -1.552 -12.258 4.712 1.00 97.69 133 VAL A CA 1
ATOM 939 C C . VAL A 1 133 ? -2.337 -13.277 3.889 1.00 97.69 133 VAL A C 1
ATOM 941 O O . VAL A 1 133 ? -3.499 -13.518 4.198 1.00 97.69 133 VAL A O 1
ATOM 944 N N . ALA A 1 134 ? -1.715 -13.925 2.900 1.00 97.31 134 ALA A N 1
ATOM 945 C CA . ALA A 1 134 ? -2.368 -14.926 2.058 1.00 97.31 134 ALA A CA 1
ATOM 946 C C . ALA A 1 134 ? -2.910 -16.128 2.851 1.00 97.31 134 ALA A C 1
ATOM 948 O O . ALA A 1 134 ? -3.939 -16.690 2.476 1.00 97.31 134 ALA A O 1
ATOM 949 N N . GLN A 1 135 ? -2.249 -16.506 3.950 1.00 96.75 135 GLN A N 1
ATOM 950 C CA . GLN A 1 135 ? -2.716 -17.570 4.848 1.00 96.75 135 GLN A CA 1
ATOM 951 C C . GLN A 1 135 ? -3.955 -17.163 5.658 1.00 96.75 135 GLN A C 1
ATOM 953 O O . GLN A 1 135 ? -4.754 -18.025 6.021 1.00 96.75 135 GLN A O 1
ATOM 958 N N . VAL A 1 136 ? -4.108 -15.869 5.956 1.00 96.00 136 VAL A N 1
ATOM 959 C CA . VAL A 1 136 ? -5.225 -15.327 6.746 1.00 96.00 136 VAL A CA 1
ATOM 960 C C . VAL A 1 136 ? -6.408 -14.952 5.853 1.00 96.00 136 VAL A C 1
ATOM 962 O O . VAL A 1 136 ? -7.532 -15.376 6.110 1.00 96.00 136 VAL A O 1
ATOM 965 N N . ASP A 1 137 ? -6.162 -14.161 4.808 1.00 95.75 137 ASP A N 1
ATOM 966 C CA . ASP A 1 137 ? -7.143 -13.808 3.785 1.00 95.75 137 ASP A CA 1
ATOM 967 C C . ASP A 1 137 ? -6.464 -13.621 2.412 1.00 95.75 137 ASP A C 1
ATOM 969 O O . ASP A 1 137 ? -5.885 -12.562 2.129 1.00 95.75 137 ASP A O 1
ATOM 973 N N . PRO A 1 138 ? -6.564 -14.614 1.509 1.00 96.00 138 PRO A N 1
ATOM 974 C CA . PRO A 1 138 ? -5.941 -14.542 0.192 1.00 96.00 138 PRO A CA 1
ATOM 975 C C . PRO A 1 138 ? -6.538 -13.452 -0.710 1.00 96.00 138 PRO A C 1
ATOM 977 O O . PRO A 1 138 ? -5.887 -13.055 -1.676 1.00 96.00 138 PRO A O 1
ATOM 980 N N . HIS A 1 139 ? -7.732 -12.920 -0.416 1.00 94.56 139 HIS A N 1
ATOM 981 C CA . HIS A 1 139 ? -8.338 -11.857 -1.227 1.00 94.56 139 HIS A CA 1
ATOM 982 C C . HIS A 1 139 ? -7.622 -10.513 -1.070 1.00 94.56 139 HIS A C 1
ATOM 984 O O . HIS A 1 139 ? -7.713 -9.666 -1.967 1.00 94.56 139 HIS A O 1
ATOM 990 N N . LEU A 1 140 ? -6.879 -10.330 0.025 1.00 96.19 140 LEU A N 1
ATOM 991 C CA . LEU A 1 140 ? -6.093 -9.128 0.306 1.00 96.19 140 LEU A CA 1
ATOM 992 C C . LEU A 1 140 ? -4.719 -9.132 -0.361 1.00 96.19 140 LEU A C 1
ATOM 994 O O . LEU A 1 140 ? -3.956 -8.185 -0.187 1.00 96.19 140 LEU A O 1
ATOM 998 N N . VAL A 1 141 ? -4.408 -10.156 -1.152 1.00 97.06 141 VAL A N 1
ATOM 999 C CA . VAL A 1 141 ? -3.122 -10.304 -1.829 1.00 97.06 141 VAL A CA 1
ATOM 1000 C C . VAL A 1 141 ? -3.317 -10.235 -3.340 1.00 97.06 141 VAL A C 1
ATOM 1002 O O . VAL A 1 141 ? -4.305 -10.716 -3.899 1.00 97.06 141 VAL A O 1
ATOM 1005 N N . VAL A 1 142 ? -2.383 -9.573 -4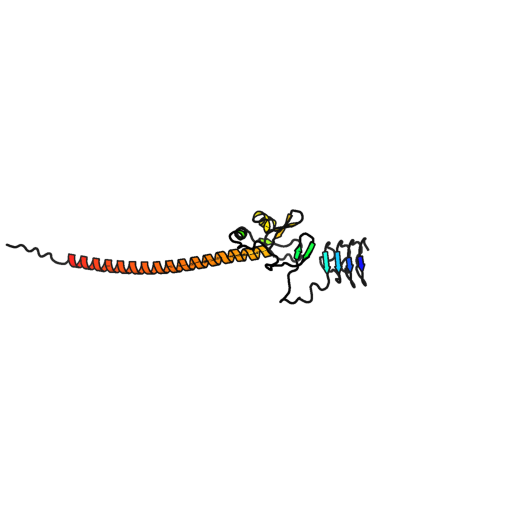.013 1.00 94.75 142 VAL A N 1
ATOM 1006 C CA . VAL A 1 142 ? -2.197 -9.661 -5.461 1.00 94.75 142 VAL A CA 1
ATOM 1007 C C . VAL A 1 142 ? -1.110 -10.692 -5.716 1.00 94.75 142 VAL A C 1
ATOM 1009 O O . VAL A 1 142 ? -0.053 -10.643 -5.085 1.00 94.75 142 VAL A O 1
ATOM 1012 N N . TYR A 1 143 ? -1.374 -11.603 -6.646 1.00 93.81 143 TYR A N 1
ATOM 1013 C CA . TYR A 1 143 ? -0.440 -12.647 -7.045 1.00 93.81 143 TYR A CA 1
ATOM 1014 C C . TYR A 1 143 ? 0.195 -12.297 -8.387 1.00 93.81 143 TYR A C 1
ATOM 1016 O O . TYR A 1 143 ? -0.466 -11.746 -9.269 1.00 93.81 143 TYR A O 1
ATOM 1024 N N . ARG A 1 144 ? 1.469 -12.650 -8.542 1.00 91.56 144 ARG A N 1
ATOM 1025 C CA . ARG A 1 144 ? 2.217 -12.574 -9.798 1.00 91.56 144 ARG A CA 1
ATOM 1026 C C . ARG A 1 144 ? 2.888 -13.923 -10.011 1.00 91.56 144 ARG A C 1
ATOM 1028 O O . ARG A 1 144 ? 3.499 -14.445 -9.085 1.00 91.56 144 ARG A O 1
ATOM 1035 N N . ASP A 1 145 ? 2.685 -14.523 -11.180 1.00 90.31 145 ASP A N 1
ATOM 1036 C CA . ASP A 1 145 ? 3.219 -15.852 -11.521 1.00 90.31 145 ASP A CA 1
ATOM 1037 C C . ASP A 1 145 ? 2.870 -16.945 -10.489 1.00 90.31 145 ASP A C 1
ATOM 1039 O O . ASP A 1 145 ? 3.656 -17.837 -10.180 1.00 90.31 145 ASP A O 1
ATOM 1043 N N . GLY A 1 146 ? 1.665 -16.855 -9.914 1.00 91.94 146 GLY A N 1
ATOM 1044 C CA . GLY A 1 146 ? 1.172 -17.784 -8.894 1.00 91.94 146 GLY A CA 1
ATOM 1045 C C . GLY A 1 146 ? 1.740 -17.568 -7.486 1.00 91.94 146 GLY A C 1
ATOM 1046 O O . GLY A 1 146 ? 1.334 -18.280 -6.572 1.00 91.94 146 GLY A O 1
ATOM 1047 N N . GLN A 1 147 ? 2.621 -16.585 -7.283 1.00 95.19 147 GLN A N 1
ATOM 1048 C CA . GLN A 1 147 ? 3.213 -16.263 -5.983 1.00 95.19 147 GLN A CA 1
ATOM 1049 C C . GLN A 1 147 ? 2.584 -15.001 -5.371 1.00 95.19 147 GLN A C 1
ATOM 1051 O O . GLN A 1 147 ? 2.264 -14.065 -6.115 1.00 95.19 147 GLN A O 1
ATOM 1056 N N . PRO A 1 148 ? 2.398 -14.940 -4.036 1.00 97.00 148 PRO A N 1
ATOM 1057 C CA . PRO A 1 148 ? 2.073 -13.701 -3.334 1.00 97.00 148 PRO A CA 1
ATOM 1058 C C . PRO A 1 148 ? 3.062 -12.594 -3.714 1.00 97.00 148 PRO A C 1
ATOM 1060 O O . PRO A 1 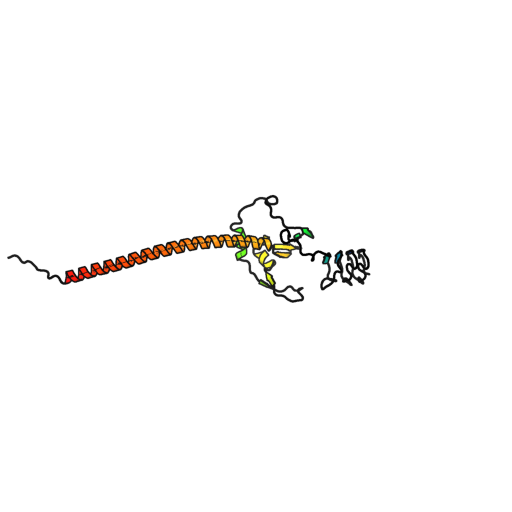148 ? 4.266 -12.761 -3.566 1.00 97.00 148 PRO A O 1
ATOM 1063 N N . PHE A 1 149 ? 2.564 -11.474 -4.239 1.00 94.75 149 PHE A N 1
ATOM 1064 C CA . PHE A 1 149 ? 3.421 -10.399 -4.746 1.00 94.75 149 PHE A CA 1
ATOM 1065 C C . PHE A 1 149 ? 3.305 -9.120 -3.919 1.00 94.75 149 PHE A C 1
ATOM 1067 O O . PHE A 1 149 ? 4.310 -8.524 -3.542 1.00 94.75 149 PHE A O 1
ATOM 1074 N N . THR A 1 150 ? 2.083 -8.676 -3.625 1.00 95.19 150 THR A N 1
ATOM 1075 C CA . THR A 1 150 ? 1.864 -7.486 -2.795 1.00 95.19 150 THR A CA 1
ATOM 1076 C C . THR A 1 150 ? 0.520 -7.534 -2.080 1.00 95.19 150 THR A C 1
ATOM 1078 O O . THR A 1 150 ? -0.423 -8.183 -2.536 1.00 95.19 150 THR A O 1
ATOM 1081 N N . VAL A 1 151 ? 0.427 -6.831 -0.955 1.00 96.88 151 VAL A N 1
ATOM 1082 C CA . VAL A 1 151 ? -0.809 -6.670 -0.185 1.00 96.88 151 VAL A CA 1
ATOM 1083 C C . VAL A 1 151 ? -1.616 -5.503 -0.752 1.00 96.88 151 VAL A C 1
ATOM 1085 O O . VAL A 1 151 ? -1.078 -4.447 -1.083 1.00 96.88 151 VAL A O 1
ATOM 1088 N N . LYS A 1 152 ? -2.938 -5.660 -0.816 1.00 95.38 152 LYS A N 1
ATOM 1089 C CA . LYS A 1 152 ? -3.890 -4.605 -1.181 1.00 95.38 152 LYS A CA 1
ATOM 1090 C C . LYS A 1 152 ? -4.082 -3.640 -0.008 1.00 95.38 152 LYS A C 1
ATOM 1092 O O . LYS A 1 152 ? -5.137 -3.627 0.625 1.00 95.38 152 LYS A O 1
ATOM 1097 N N . TYR A 1 153 ? -3.060 -2.836 0.290 1.00 94.69 153 TYR A N 1
ATOM 1098 C CA . TYR A 1 153 ? -3.053 -1.918 1.437 1.00 94.69 153 TYR A CA 1
ATOM 1099 C C . TYR A 1 153 ? -4.251 -0.954 1.456 1.00 94.69 153 TYR A C 1
ATOM 1101 O O . TYR A 1 153 ? -4.801 -0.693 2.524 1.00 94.69 153 TYR A O 1
ATOM 1109 N N . ASP A 1 154 ? -4.739 -0.511 0.294 1.00 92.62 154 ASP A N 1
ATOM 1110 C CA . ASP A 1 154 ? -5.954 0.312 0.212 1.00 92.62 154 ASP A CA 1
ATOM 1111 C C . ASP A 1 154 ? -7.193 -0.402 0.776 1.00 92.62 154 ASP A C 1
ATOM 1113 O O . ASP A 1 154 ? -8.029 0.218 1.431 1.00 92.62 154 ASP A O 1
ATOM 1117 N N . GLN A 1 155 ? -7.311 -1.719 0.568 1.00 95.00 155 GLN A N 1
ATOM 1118 C CA . GLN A 1 155 ? -8.417 -2.511 1.115 1.00 95.00 155 GLN A CA 1
ATOM 1119 C C . GLN A 1 155 ? -8.254 -2.726 2.619 1.00 95.00 155 GLN A C 1
ATOM 1121 O O . GLN A 1 155 ? -9.227 -2.575 3.357 1.00 95.00 155 GLN A O 1
ATOM 1126 N N . VAL A 1 156 ? -7.025 -2.994 3.076 1.00 96.19 156 VAL A N 1
ATOM 1127 C 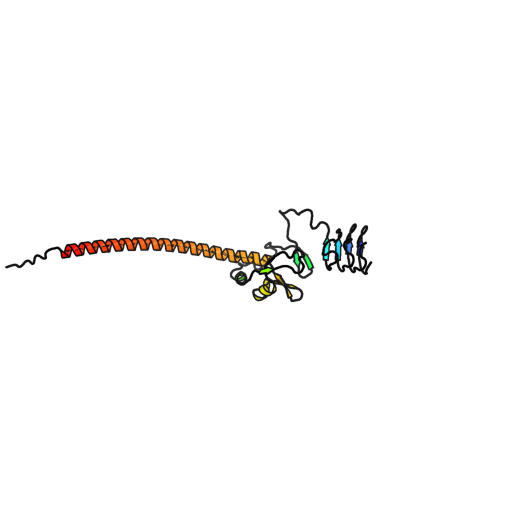CA . VAL A 1 156 ? -6.701 -3.107 4.507 1.00 96.19 156 VAL A CA 1
ATOM 1128 C C . VAL A 1 156 ? -7.112 -1.834 5.248 1.00 96.19 156 VAL A C 1
ATOM 1130 O O . VAL A 1 156 ? -7.816 -1.920 6.248 1.00 96.19 156 VAL A O 1
ATOM 1133 N N . ASN A 1 157 ? -6.775 -0.652 4.726 1.00 94.38 157 ASN A N 1
ATOM 1134 C CA . ASN A 1 157 ? -7.127 0.629 5.347 1.00 94.38 157 ASN A CA 1
ATOM 1135 C C . ASN A 1 157 ? -8.648 0.822 5.493 1.00 94.38 157 ASN A C 1
ATOM 1137 O O . ASN A 1 157 ? -9.129 1.271 6.534 1.00 94.38 157 ASN A O 1
ATOM 1141 N N . VAL A 1 158 ? -9.427 0.447 4.475 1.00 95.06 158 VAL A N 1
ATOM 1142 C CA . VAL A 1 158 ? -10.897 0.552 4.520 1.00 95.06 158 VAL A CA 1
ATOM 1143 C C . VAL A 1 158 ? -11.509 -0.481 5.474 1.00 95.06 158 VAL A C 1
ATOM 1145 O O . VAL A 1 158 ? -12.479 -0.188 6.171 1.00 95.06 158 VAL A O 1
ATOM 1148 N N . MET A 1 159 ? -10.940 -1.682 5.549 1.00 96.81 159 MET A N 1
ATOM 1149 C CA . MET A 1 159 ? -11.364 -2.708 6.503 1.00 96.81 159 MET A CA 1
ATOM 1150 C C . MET A 1 159 ? -11.009 -2.323 7.950 1.00 96.81 159 MET A C 1
ATOM 1152 O O . MET A 1 159 ? -11.821 -2.553 8.847 1.00 96.81 159 MET A O 1
ATOM 1156 N N . LEU A 1 160 ? -9.861 -1.670 8.178 1.00 96.62 160 LEU A N 1
ATOM 1157 C CA . LEU A 1 160 ? -9.484 -1.107 9.481 1.00 96.62 160 LEU A CA 1
ATOM 1158 C C . LEU A 1 160 ? -10.487 -0.048 9.940 1.00 96.62 160 LEU A C 1
ATOM 1160 O O . LEU A 1 160 ? -10.864 -0.043 11.109 1.00 96.62 160 LEU A O 1
ATOM 1164 N N . LEU A 1 161 ? -10.975 0.804 9.029 1.00 97.00 161 LEU A N 1
ATOM 1165 C CA . LEU A 1 161 ? -12.051 1.748 9.340 1.00 97.00 161 LEU A CA 1
ATOM 1166 C C . LEU A 1 161 ? -13.314 1.019 9.824 1.00 97.00 161 LEU A C 1
ATOM 1168 O O . LEU A 1 161 ? -13.926 1.447 10.799 1.00 97.00 161 LEU A O 1
ATOM 1172 N N . ASN A 1 162 ? -13.701 -0.092 9.191 1.00 97.25 162 ASN A N 1
ATOM 1173 C CA . ASN A 1 162 ? -14.868 -0.860 9.629 1.00 97.25 162 ASN A CA 1
ATOM 1174 C C . ASN A 1 162 ? -14.675 -1.465 11.031 1.00 97.25 162 ASN A C 1
ATOM 1176 O O . ASN A 1 162 ? -15.587 -1.392 11.850 1.00 97.25 162 ASN A O 1
ATOM 1180 N N . GLU A 1 163 ? -13.499 -2.023 11.337 1.00 97.19 163 GLU A N 1
ATOM 1181 C CA . GLU A 1 163 ? -13.197 -2.511 12.693 1.00 97.19 163 GLU A CA 1
ATOM 1182 C C . GLU A 1 163 ? -13.167 -1.375 13.723 1.00 97.19 163 GLU A C 1
ATOM 1184 O O . GLU A 1 163 ? -13.734 -1.514 14.806 1.00 97.19 163 GLU A O 1
ATOM 1189 N N . PHE A 1 164 ? -12.600 -0.220 13.367 1.00 97.00 164 PHE A N 1
ATOM 1190 C CA . PHE A 1 164 ? -12.604 0.961 14.226 1.00 97.00 164 PHE A CA 1
ATOM 1191 C C . PHE A 1 164 ? -14.029 1.416 14.561 1.00 97.00 164 PHE A C 1
ATOM 1193 O O . PHE A 1 164 ? -14.338 1.667 15.723 1.00 97.00 164 PHE A O 1
ATOM 1200 N N . LEU A 1 165 ? -14.923 1.474 13.567 1.00 97.06 165 LEU A N 1
ATOM 1201 C CA . LEU A 1 165 ? -16.323 1.855 13.775 1.00 97.06 165 LEU A CA 1
ATOM 1202 C C . LEU A 1 165 ? -17.066 0.868 14.688 1.00 97.06 165 LEU A C 1
ATOM 1204 O O . LEU A 1 165 ? -17.877 1.290 15.515 1.00 97.06 165 LEU A O 1
ATOM 1208 N N . LYS A 1 166 ? -16.785 -0.436 14.578 1.00 96.38 166 LYS A N 1
ATOM 1209 C CA . LYS A 1 166 ? -17.365 -1.443 15.480 1.00 96.38 166 LYS A CA 1
ATOM 1210 C C . LYS A 1 166 ? -16.886 -1.264 16.911 1.00 96.38 166 LYS A C 1
ATOM 1212 O O . LYS A 1 166 ? -17.706 -1.288 17.827 1.00 96.38 166 LYS A O 1
ATOM 1217 N N . GLU A 1 167 ? -15.580 -1.096 17.101 1.00 96.88 167 GLU A N 1
ATOM 1218 C CA . GLU A 1 167 ? -15.022 -0.935 18.441 1.00 96.88 167 GLU A CA 1
ATOM 1219 C C . GLU A 1 167 ? -15.493 0.383 19.064 1.00 96.88 167 GLU A C 1
ATOM 1221 O O . GLU A 1 167 ? -15.870 0.400 20.230 1.00 96.88 167 GLU A O 1
ATOM 1226 N N . HIS A 1 168 ? -15.601 1.459 18.277 1.00 97.81 168 HIS A N 1
ATOM 1227 C CA . HIS A 1 168 ? -16.166 2.727 18.739 1.00 97.81 168 HIS A CA 1
ATOM 1228 C C . HIS A 1 168 ? -17.593 2.558 19.277 1.00 97.81 168 HIS A C 1
ATOM 1230 O O . HIS A 1 168 ? -17.877 2.971 20.400 1.00 97.81 168 HIS A O 1
ATOM 1236 N N . LYS A 1 169 ? -18.465 1.863 18.534 1.00 97.12 169 LYS A N 1
ATOM 1237 C CA . LYS A 1 169 ? -19.833 1.570 18.983 1.00 97.12 169 LYS A CA 1
ATOM 1238 C C . LYS A 1 169 ? -19.851 0.763 20.286 1.00 97.12 169 LYS A C 1
ATOM 1240 O O . LYS A 1 169 ? -20.607 1.070 21.204 1.00 97.12 169 LYS A O 1
ATOM 1245 N N . LYS A 1 170 ? -19.002 -0.262 20.387 1.00 97.50 170 LYS A N 1
ATOM 1246 C CA . LYS A 1 170 ? -18.892 -1.087 21.596 1.00 97.50 170 LYS A CA 1
ATOM 1247 C C . LYS A 1 170 ? -18.422 -0.269 22.802 1.00 97.50 170 LYS A C 1
ATOM 1249 O O . LYS A 1 170 ? -18.923 -0.474 23.905 1.00 97.50 170 LYS A O 1
ATOM 1254 N N . VAL A 1 171 ? -17.503 0.675 22.600 1.00 98.38 171 VAL A N 1
ATOM 1255 C CA . VAL A 1 171 ? -17.040 1.599 23.646 1.00 98.38 171 VAL A CA 1
ATOM 1256 C C . VAL A 1 171 ? -18.178 2.503 24.130 1.00 98.38 171 VAL A C 1
ATOM 1258 O O . VAL A 1 171 ? -18.333 2.680 25.338 1.00 98.38 171 VAL A O 1
ATOM 1261 N N . GLU A 1 172 ? -19.020 3.028 23.236 1.00 98.25 172 GLU A N 1
ATOM 1262 C CA . GLU A 1 172 ? -20.196 3.823 23.627 1.00 98.25 172 GLU A CA 1
ATOM 1263 C C . GLU A 1 172 ? -21.198 3.005 24.462 1.00 98.25 172 GLU A C 1
ATOM 1265 O O . GLU A 1 172 ? -21.653 3.457 25.517 1.00 98.25 172 GLU A O 1
ATOM 1270 N N . GLU A 1 173 ? -21.494 1.771 24.043 1.00 98.19 173 GLU A N 1
ATOM 1271 C CA . GLU A 1 173 ? -22.382 0.850 24.770 1.00 98.19 173 GLU A CA 1
ATOM 1272 C C . GLU A 1 173 ? -21.831 0.497 26.165 1.00 98.19 173 GLU A C 1
ATOM 1274 O O . GLU A 1 173 ? -22.566 0.474 27.164 1.00 98.19 173 GLU A O 1
ATOM 1279 N N . GLN A 1 174 ? -20.518 0.273 26.265 1.00 98.25 174 GLN A N 1
ATOM 1280 C CA . GLN A 1 174 ? -19.838 0.054 27.540 1.00 98.25 174 GLN A CA 1
ATOM 1281 C C . GLN A 1 174 ? -19.908 1.295 28.437 1.00 98.25 174 GLN A C 1
ATOM 1283 O O . GLN A 1 174 ? -20.197 1.169 29.628 1.00 98.25 174 GLN A O 1
ATOM 1288 N N . GLN A 1 175 ? -19.711 2.495 27.888 1.00 97.88 175 GLN A N 1
ATOM 1289 C CA . GLN A 1 175 ? -19.774 3.745 28.646 1.00 97.88 175 GLN A CA 1
ATOM 1290 C C . GLN A 1 175 ? -21.179 4.019 29.207 1.00 97.88 175 GLN A C 1
ATOM 1292 O O . GLN A 1 175 ? -21.315 4.489 30.345 1.00 97.88 175 GLN A O 1
ATOM 1297 N N . ALA A 1 176 ? -22.227 3.683 28.451 1.00 97.81 176 ALA A N 1
ATOM 1298 C CA . ALA A 1 176 ? -23.606 3.741 28.930 1.00 97.81 176 ALA A CA 1
ATOM 1299 C C . ALA A 1 176 ? -23.830 2.764 30.097 1.00 97.81 176 ALA A C 1
ATOM 1301 O O . ALA A 1 176 ? -24.327 3.161 31.154 1.00 97.81 176 ALA A O 1
ATOM 1302 N N . SER A 1 177 ? -23.368 1.519 29.950 1.00 97.88 177 SER A N 1
ATOM 1303 C CA . SER A 1 177 ? -23.485 0.480 30.984 1.00 97.88 177 SER A CA 1
ATOM 1304 C C . SER A 1 177 ? -22.743 0.855 32.273 1.00 97.88 177 SER A C 1
ATOM 1306 O O . SER A 1 177 ? -23.280 0.713 33.369 1.00 97.88 177 SER A O 1
ATOM 1308 N N . ILE A 1 178 ? -21.529 1.408 32.159 1.00 98.12 178 ILE A N 1
ATOM 1309 C CA . ILE A 1 178 ? -20.749 1.921 33.298 1.00 98.12 178 ILE A CA 1
ATOM 1310 C C . ILE A 1 178 ? -21.503 3.048 34.013 1.00 98.12 178 ILE A C 1
ATOM 1312 O O . ILE A 1 178 ? -21.515 3.106 35.244 1.00 98.12 178 ILE A O 1
ATOM 1316 N N . SER A 1 179 ? -22.145 3.942 33.258 1.00 97.69 179 SER A N 1
ATOM 1317 C CA . SER A 1 179 ? -22.911 5.052 33.833 1.00 97.69 179 SER A CA 1
ATOM 1318 C C . SER A 1 179 ? -24.129 4.549 34.612 1.00 97.69 179 SER A C 1
ATOM 1320 O O . SER A 1 179 ? -24.376 5.022 35.723 1.00 97.69 179 SER A O 1
ATOM 1322 N N . GLN A 1 180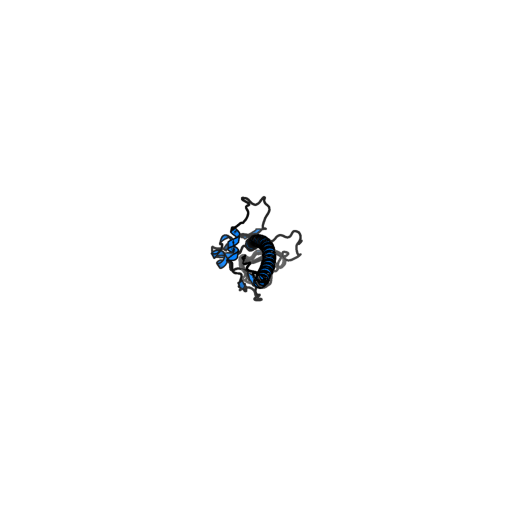 ? -24.834 3.545 34.081 1.00 97.75 180 GLN A N 1
ATOM 1323 C CA . GLN A 1 180 ? -25.938 2.885 34.777 1.00 97.75 180 GLN A CA 1
ATOM 1324 C C . GLN A 1 180 ? -25.464 2.189 36.060 1.00 97.75 180 GLN A C 1
ATOM 1326 O O . GLN A 1 180 ? -25.994 2.469 37.135 1.00 97.75 180 GLN A O 1
ATOM 1331 N N . LEU A 1 181 ? -24.423 1.354 35.972 1.00 97.44 181 LEU A N 1
ATOM 1332 C CA . LEU A 1 181 ? -23.849 0.643 37.122 1.00 97.44 181 LEU A CA 1
ATOM 1333 C C . LEU A 1 181 ? -23.410 1.607 38.230 1.00 97.44 181 LEU A C 1
ATOM 1335 O O . LEU A 1 181 ? -23.622 1.349 39.414 1.00 97.44 181 LEU A O 1
ATOM 1339 N N . LYS A 1 182 ? -22.830 2.755 37.860 1.00 97.06 182 LYS A N 1
ATOM 1340 C CA . LYS A 1 182 ? -22.458 3.802 38.818 1.00 97.06 182 LYS A CA 1
ATOM 1341 C C . LYS A 1 182 ? -23.681 4.378 39.538 1.00 97.06 182 LYS A C 1
ATOM 1343 O O . LYS A 1 182 ? -23.598 4.626 40.740 1.00 97.06 182 LYS A O 1
ATOM 1348 N N . GLY A 1 183 ? -24.793 4.577 38.829 1.00 97.31 183 GLY A N 1
ATOM 1349 C CA . GLY A 1 183 ? -26.063 5.011 39.416 1.00 97.31 183 GLY A CA 1
ATOM 1350 C C . GLY A 1 183 ? -26.629 3.982 40.397 1.00 97.31 183 GLY A C 1
ATOM 1351 O O . GLY A 1 183 ? -26.910 4.317 41.546 1.00 97.31 183 GLY A O 1
ATOM 1352 N N . GLU A 1 184 ? -26.702 2.714 39.990 1.00 97.06 184 GLU A N 1
ATOM 1353 C CA . GLU A 1 184 ? -27.174 1.613 40.843 1.00 97.06 184 GLU A CA 1
ATOM 1354 C C . GLU A 1 184 ? -26.317 1.458 42.110 1.00 97.06 184 GLU A C 1
ATOM 1356 O O . GLU A 1 184 ? -26.842 1.301 43.215 1.00 97.06 184 GLU A O 1
ATOM 1361 N N . MET A 1 185 ? -24.993 1.593 41.981 1.00 97.06 185 MET A N 1
ATOM 1362 C CA . MET A 1 185 ? -24.067 1.569 43.113 1.00 97.06 185 MET A CA 1
ATOM 1363 C C . MET A 1 185 ? -24.326 2.720 44.097 1.00 97.06 185 MET A C 1
ATOM 1365 O O . MET A 1 185 ? -24.291 2.509 45.309 1.00 97.06 185 MET A O 1
ATOM 1369 N N . GLN A 1 186 ? -24.616 3.932 43.611 1.00 96.69 186 GLN A N 1
ATOM 1370 C CA . GLN A 1 186 ? -24.973 5.059 44.481 1.00 96.69 186 GLN A CA 1
ATOM 1371 C C . GLN A 1 186 ? -26.270 4.791 45.251 1.00 96.69 186 GLN A C 1
ATOM 1373 O O . GLN A 1 186 ? -26.330 5.049 46.456 1.00 96.69 186 GLN A O 1
ATOM 1378 N N . THR A 1 187 ? -27.280 4.225 44.587 1.00 96.50 187 THR A N 1
ATOM 1379 C CA . THR A 1 187 ? -28.539 3.826 45.228 1.00 96.50 187 THR A CA 1
ATOM 1380 C C . THR A 1 187 ? -28.310 2.762 46.300 1.00 96.50 187 THR A C 1
ATOM 1382 O O . THR A 1 187 ? -28.813 2.900 47.414 1.00 96.50 187 THR A O 1
ATOM 1385 N N . MET A 1 188 ? -27.496 1.743 46.014 1.00 96.06 188 MET A N 1
ATOM 1386 C CA . MET A 1 188 ? -27.164 0.694 46.981 1.00 96.06 188 MET A CA 1
ATOM 1387 C C . MET A 1 188 ? -26.419 1.253 48.201 1.00 96.06 188 MET A C 1
ATOM 1389 O O . MET A 1 188 ? -26.747 0.916 49.338 1.00 96.06 188 MET A O 1
ATOM 1393 N N . VAL A 1 189 ? -25.458 2.160 47.993 1.00 96.75 189 VAL A N 1
ATOM 1394 C CA . VAL A 1 189 ? -24.749 2.837 49.093 1.00 96.75 189 VAL A CA 1
ATOM 1395 C C . VAL A 1 189 ? -25.714 3.652 49.960 1.00 96.75 189 VAL A C 1
ATOM 1397 O O . VAL A 1 189 ? -25.575 3.659 51.185 1.00 96.75 189 VAL A O 1
ATOM 1400 N N . ALA A 1 190 ? -26.701 4.325 49.362 1.00 95.75 190 ALA A N 1
ATOM 1401 C CA . ALA A 1 190 ? -27.725 5.052 50.111 1.00 95.75 190 ALA A CA 1
ATOM 1402 C C . ALA A 1 190 ? -28.600 4.104 50.950 1.00 95.75 190 ALA A C 1
ATOM 1404 O O . ALA A 1 190 ? -28.787 4.345 52.144 1.00 95.75 190 ALA A O 1
ATOM 1405 N N . GLN A 1 191 ? -29.053 2.991 50.367 1.00 96.00 191 GLN A N 1
ATOM 1406 C CA . GLN A 1 191 ? -29.834 1.970 51.074 1.00 96.00 191 GLN A CA 1
ATOM 1407 C C . GLN A 1 191 ? -29.052 1.338 52.234 1.00 96.00 191 GLN A C 1
ATOM 1409 O O . GLN A 1 191 ? -29.602 1.178 53.321 1.00 96.00 191 GLN A O 1
ATOM 1414 N N . LEU A 1 192 ? -27.759 1.043 52.052 1.00 96.06 192 LEU A N 1
ATOM 1415 C CA . LEU A 1 192 ? -26.898 0.522 53.122 1.00 96.06 192 LEU A CA 1
ATOM 1416 C C . LEU A 1 192 ? -26.765 1.509 54.289 1.00 96.06 192 LEU A C 1
ATOM 1418 O O . LEU A 1 192 ? -26.837 1.107 55.452 1.00 96.06 192 LEU A O 1
ATOM 1422 N N . LYS A 1 193 ? -26.609 2.809 54.002 1.00 95.50 193 LYS A N 1
ATOM 1423 C CA . LYS A 1 193 ? -26.584 3.851 55.043 1.00 95.50 193 LYS A CA 1
ATOM 1424 C C . LYS A 1 193 ? -27.911 3.931 55.795 1.00 95.50 193 LYS A C 1
ATOM 1426 O O . LYS A 1 193 ? -27.913 4.071 57.018 1.00 95.50 193 LYS A O 1
ATOM 1431 N N . GLU A 1 194 ? -29.029 3.823 55.086 1.00 95.38 194 GLU A N 1
ATOM 1432 C CA . GLU A 1 194 ? -30.351 3.831 55.705 1.00 95.38 194 GLU A CA 1
ATOM 1433 C C . GLU A 1 194 ? -30.584 2.595 56.584 1.00 95.38 194 GLU A C 1
ATOM 1435 O O . GLU A 1 194 ? -31.015 2.731 57.731 1.00 95.38 194 GLU A O 1
ATOM 1440 N N . GLN A 1 195 ? -30.210 1.405 56.110 1.00 94.38 195 GLN A N 1
ATOM 1441 C CA . GLN A 1 195 ? -30.248 0.180 56.910 1.00 94.38 195 GLN A CA 1
ATOM 1442 C C . GLN A 1 195 ? -29.385 0.302 58.171 1.00 94.38 195 GLN A C 1
ATOM 1444 O O . GLN A 1 195 ? -29.848 -0.032 59.263 1.00 94.38 195 GLN A O 1
ATOM 1449 N N . ALA A 1 196 ? -28.170 0.851 58.064 1.00 94.31 196 ALA A N 1
ATOM 1450 C CA . ALA A 1 196 ? -27.310 1.092 59.222 1.00 94.31 196 ALA A CA 1
ATOM 1451 C C . ALA A 1 196 ? -27.978 2.019 60.259 1.00 94.31 196 ALA A C 1
ATOM 1453 O O . ALA A 1 196 ? -27.949 1.732 61.459 1.00 94.31 196 ALA A O 1
ATOM 1454 N N . ALA A 1 197 ? -28.646 3.088 59.813 1.00 93.50 197 ALA A N 1
ATOM 1455 C CA . ALA A 1 197 ? -29.389 3.989 60.696 1.00 93.50 197 ALA A CA 1
ATOM 1456 C C . ALA A 1 197 ? -30.598 3.303 61.363 1.00 93.50 197 ALA A C 1
ATOM 1458 O O . ALA A 1 197 ? -30.869 3.527 62.547 1.00 93.50 197 ALA A O 1
ATOM 1459 N N . GLN A 1 198 ? -31.323 2.446 60.638 1.00 93.25 198 GLN A N 1
ATOM 1460 C CA . GLN A 1 198 ? -32.426 1.663 61.203 1.00 93.25 198 GLN A CA 1
ATOM 1461 C C . GLN A 1 198 ? -31.932 0.668 62.263 1.00 93.25 198 GLN A C 1
ATOM 1463 O O . GLN A 1 198 ? -32.525 0.588 63.341 1.00 93.25 198 GLN A O 1
ATOM 1468 N N . ILE A 1 199 ? -30.812 -0.021 62.015 1.00 94.56 199 ILE A N 1
ATOM 1469 C CA . ILE A 1 199 ? -30.181 -0.938 62.979 1.00 94.56 199 ILE A CA 1
ATOM 1470 C C . ILE A 1 199 ? -29.811 -0.197 64.271 1.00 94.56 199 ILE A C 1
ATOM 1472 O O . ILE A 1 199 ? -30.110 -0.684 65.365 1.00 94.56 199 ILE A O 1
ATOM 1476 N N . GLN A 1 200 ? -29.234 1.008 64.176 1.00 90.31 200 GLN A N 1
ATOM 1477 C CA . GLN A 1 200 ? -28.922 1.827 65.355 1.00 90.31 200 GLN A CA 1
ATOM 1478 C C . GLN A 1 200 ? -30.180 2.196 66.157 1.00 90.31 200 GLN A C 1
ATOM 1480 O O . GLN A 1 200 ? -30.195 2.055 67.381 1.00 90.31 200 GLN A O 1
ATOM 1485 N N . LYS A 1 201 ? -31.266 2.604 65.485 1.00 89.44 201 LYS A N 1
ATOM 1486 C CA . LYS A 1 201 ? -32.545 2.922 66.148 1.00 89.44 201 LYS A CA 1
ATOM 1487 C C . LYS A 1 201 ? -33.144 1.715 66.874 1.00 89.44 201 LYS A C 1
ATOM 1489 O O . LYS A 1 201 ? -33.628 1.857 67.997 1.00 89.44 201 LYS A O 1
ATOM 1494 N N . VAL A 1 202 ? -33.126 0.537 66.249 1.00 90.19 202 VAL A N 1
ATOM 1495 C CA . VAL A 1 202 ? -33.618 -0.705 66.870 1.00 90.19 202 VAL A CA 1
ATOM 1496 C C . VAL A 1 202 ? -32.762 -1.070 68.084 1.00 90.19 202 VAL A C 1
ATOM 1498 O O . VAL A 1 202 ? -33.305 -1.370 69.145 1.00 90.19 202 VAL A O 1
ATOM 1501 N N . SER A 1 203 ? -31.439 -0.953 67.965 1.00 87.38 203 SER A N 1
ATOM 1502 C CA . SER A 1 203 ? -30.495 -1.229 69.056 1.00 87.38 203 SER A CA 1
ATOM 1503 C C . SER A 1 203 ? -30.743 -0.330 70.273 1.00 87.38 203 SER A C 1
ATOM 1505 O O . SER A 1 203 ? -30.809 -0.820 71.401 1.00 87.38 203 SER A O 1
ATOM 1507 N N . ALA A 1 204 ? -30.978 0.968 70.047 1.00 82.88 204 ALA A N 1
ATOM 1508 C CA . ALA A 1 204 ? -31.318 1.918 71.105 1.00 82.88 204 ALA A CA 1
ATOM 1509 C C . ALA A 1 204 ? -32.646 1.569 71.806 1.00 82.88 204 ALA A C 1
ATOM 1511 O O . ALA A 1 204 ? -32.713 1.561 73.035 1.00 82.88 204 ALA A O 1
ATOM 1512 N N . LYS A 1 205 ? -33.699 1.209 71.052 1.00 80.19 205 LYS A N 1
ATOM 1513 C CA . LYS A 1 205 ? -34.987 0.778 71.636 1.00 80.19 205 LYS A CA 1
ATOM 1514 C C . LYS A 1 205 ? -34.846 -0.477 72.500 1.00 80.19 205 LYS A C 1
ATOM 1516 O O . LYS A 1 205 ? -35.462 -0.558 73.560 1.00 80.19 205 LYS A O 1
ATOM 1521 N N . ILE A 1 206 ? -34.034 -1.443 72.069 1.00 81.19 206 ILE A N 1
ATOM 1522 C CA . ILE A 1 206 ? -33.786 -2.677 72.827 1.00 81.19 206 ILE A CA 1
ATOM 1523 C C . ILE A 1 206 ? -33.059 -2.376 74.147 1.00 81.19 206 ILE A C 1
ATOM 1525 O O . ILE A 1 206 ? -33.426 -2.941 75.177 1.00 81.19 206 ILE A O 1
ATOM 1529 N N . GLN A 1 207 ? -32.071 -1.474 74.148 1.00 72.75 207 GLN A N 1
ATOM 1530 C CA . GLN A 1 207 ? -31.389 -1.058 75.381 1.00 72.75 207 GLN A CA 1
ATOM 1531 C C . GLN A 1 207 ? -32.344 -0.391 76.380 1.00 72.75 207 GLN A C 1
ATOM 1533 O O . GLN A 1 207 ? -32.322 -0.735 77.559 1.00 72.75 207 GLN A O 1
ATOM 1538 N N . VAL A 1 208 ? -33.229 0.495 75.914 1.00 72.38 208 VAL A N 1
ATOM 1539 C CA . VAL A 1 208 ? -34.227 1.157 76.774 1.00 72.38 208 VAL A CA 1
ATOM 1540 C C . VAL A 1 208 ? -35.202 0.142 77.388 1.00 72.38 208 VAL A C 1
ATOM 1542 O O . VAL A 1 208 ? -35.479 0.206 78.584 1.00 72.38 208 VAL A O 1
ATOM 1545 N N . ASN A 1 209 ? -35.663 -0.848 76.615 1.00 67.44 209 ASN A N 1
ATOM 1546 C CA . ASN A 1 209 ? -36.582 -1.879 77.117 1.00 67.44 209 ASN A CA 1
ATOM 1547 C C . ASN A 1 209 ? -35.940 -2.832 78.140 1.00 67.44 209 ASN A C 1
ATOM 1549 O O . ASN A 1 209 ? -36.639 -3.378 78.987 1.00 67.44 209 ASN A O 1
ATOM 1553 N N . LYS A 1 210 ? -34.615 -3.021 78.095 1.00 61.00 210 LYS A N 1
ATOM 1554 C CA . LYS A 1 210 ? -33.871 -3.797 79.103 1.00 61.00 210 LYS A CA 1
ATOM 1555 C C . LYS A 1 210 ? -33.729 -3.079 80.451 1.00 61.00 210 LYS A C 1
ATOM 1557 O O . LYS A 1 210 ? -33.432 -3.739 81.442 1.00 61.00 210 LYS A O 1
ATOM 1562 N N . HIS A 1 211 ? -33.906 -1.758 80.497 1.00 57.31 211 HIS A N 1
ATOM 1563 C CA . HIS A 1 211 ? -33.741 -0.947 81.710 1.00 57.31 211 HIS A CA 1
ATOM 1564 C C . HIS A 1 211 ? -35.061 -0.495 82.352 1.00 57.31 211 HIS A C 1
ATOM 1566 O O . HIS A 1 211 ? -35.034 0.081 83.437 1.00 57.31 211 HIS A O 1
ATOM 1572 N N . ALA A 1 212 ? -36.213 -0.782 81.741 1.00 47.72 212 ALA A N 1
ATOM 1573 C CA . ALA A 1 212 ? -37.508 -0.550 82.374 1.00 47.72 212 ALA A CA 1
ATOM 1574 C C . ALA A 1 212 ? -37.780 -1.635 83.443 1.00 47.72 212 ALA A C 1
ATOM 1576 O O . ALA A 1 212 ? -37.784 -2.821 83.101 1.00 47.72 212 ALA A O 1
ATOM 1577 N N . PRO A 1 213 ? -38.012 -1.285 84.725 1.00 48.88 213 PRO A N 1
ATOM 1578 C CA . PRO A 1 213 ? -38.354 -2.273 85.741 1.00 48.88 213 PRO A CA 1
ATOM 1579 C C . PRO A 1 213 ? -39.722 -2.884 85.413 1.00 48.88 213 PRO A C 1
ATOM 1581 O O . PRO A 1 213 ? -40.722 -2.172 85.314 1.00 48.88 213 PRO A O 1
ATOM 1584 N N . GLN A 1 214 ? -39.775 -4.208 85.236 1.00 53.22 214 GLN A N 1
ATOM 1585 C CA . GLN A 1 214 ? -41.041 -4.936 85.163 1.00 53.22 214 GLN A CA 1
ATOM 1586 C C . GLN A 1 214 ? -41.712 -4.866 86.537 1.00 53.22 214 GLN A C 1
ATOM 1588 O O . GLN A 1 214 ? -41.385 -5.626 87.447 1.00 53.22 214 GLN A O 1
ATOM 1593 N N . VAL A 1 215 ? -42.637 -3.923 86.701 1.00 52.12 215 VAL A N 1
ATOM 1594 C CA . VAL A 1 215 ? -43.501 -3.870 87.879 1.00 52.12 215 VAL A CA 1
ATOM 1595 C C . VAL A 1 215 ? -44.516 -5.003 87.744 1.00 52.12 215 VAL A C 1
ATOM 1597 O O . VAL A 1 215 ? -45.504 -4.891 87.021 1.00 52.12 215 VAL A O 1
ATOM 1600 N N . VAL A 1 216 ? -44.241 -6.127 88.406 1.00 45.53 216 VAL A N 1
ATOM 1601 C CA . VAL A 1 216 ? -45.202 -7.223 88.558 1.00 45.53 216 VAL A CA 1
ATOM 1602 C C . VAL A 1 216 ? -46.296 -6.741 89.506 1.00 45.53 216 VAL A C 1
ATOM 1604 O O . VAL A 1 216 ? -46.078 -6.587 90.706 1.00 45.53 216 VAL A O 1
ATOM 1607 N N . VAL A 1 217 ? -47.475 -6.459 88.956 1.00 51.16 217 VAL A N 1
ATOM 1608 C CA . VAL A 1 217 ? -48.666 -6.136 89.744 1.00 51.16 217 VAL A CA 1
ATOM 1609 C C . VAL A 1 217 ? -49.223 -7.440 90.307 1.00 51.16 217 VAL A C 1
ATOM 1611 O O . VAL A 1 217 ? -49.976 -8.137 89.632 1.00 51.16 217 VAL A O 1
ATOM 1614 N N . ASN A 1 218 ? -48.863 -7.765 91.548 1.00 46.19 218 ASN A N 1
ATOM 1615 C CA . ASN A 1 218 ? -49.633 -8.716 92.346 1.00 46.19 218 ASN A CA 1
ATOM 1616 C C . ASN A 1 218 ? -50.855 -7.988 92.916 1.00 46.19 218 ASN A C 1
ATOM 1618 O O . ASN A 1 218 ? -50.719 -6.965 93.589 1.00 46.19 218 ASN A O 1
ATOM 1622 N N . LYS A 1 219 ? -52.048 -8.506 92.618 1.00 43.91 219 LYS A N 1
ATOM 1623 C CA . LYS A 1 219 ? -53.304 -8.108 93.267 1.00 43.91 219 LYS A CA 1
ATOM 1624 C C . LYS A 1 219 ? -53.690 -9.150 94.333 1.00 43.91 219 LYS A C 1
ATOM 1626 O O . LYS A 1 219 ? -53.262 -10.293 94.190 1.00 43.91 219 LYS A O 1
ATOM 1631 N N . PRO A 1 220 ? -54.396 -8.709 95.391 1.00 58.25 220 PRO A N 1
ATOM 1632 C CA . PRO A 1 220 ? -54.358 -9.286 96.739 1.00 58.25 220 PRO A CA 1
ATOM 1633 C C . PRO A 1 220 ? -55.054 -10.638 96.884 1.00 58.25 220 PRO A C 1
ATOM 1635 O O . PRO A 1 220 ? -55.967 -10.924 96.077 1.00 58.25 220 PRO A O 1
#